Protein 8HDL (pdb70)

Secondary structure (DSSP, 8-state):
----S----S--SSS---HHHHHHHHHHHHHHHHHTTSS-STTHHHHHHHHSS---HHHHHHHHHHHHHHHH--SSS----SHHHHHHHHHHHHHHHHHH----HHHHH-HHHHHHHHHHHHHHHHHHHHHHHHHHHHH-TTSS-HHHHHHHHHHHHHHHHHT----SHHHHHHHHHHHHHHHSS--SSHHHHHHHHHHHHHHHHHHHHH----SS---HHHHHHHHHHHHHHHHHHHHTT---SHHHHHHHHHHHHHTT-

B-factor: mean 99.52, std 21.18, range [54.98, 176.6]

CATH classification: 1.10.600.10

InterPro domains:
  IPR000092 Polyprenyl synthetase-like [PF00348] (72-265)
  IPR008949 Isoprenoid synthase domain superfamily [G3DSA:1.10.600.10] (45-310)
  IPR008949 Isoprenoid synthase domain superfamily [SSF48576] (49-306)

Nearest PDB structures (foldseek):
  8hdl-assembly1_A  TM=1.004E+00  e=5.047E-35  African swine fever virus BA71V
  6sxn-assembly1_A  TM=7.361E-01  e=1.526E-06  Picosynechococcus sp. PCC 7002
  6sxn-assembly3_F  TM=7.406E-01  e=1.255E-05  Picosynechococcus sp. PCC 7002
  5qt4-assembly1_A  TM=5.261E-01  e=9.432E-03  Trypanosoma brucei

Radius of gyration: 18.32 Å; Cα contacts (8 Å, |Δi|>4): 327; chains: 1; bounding box: 59×45×33 Å

Foldseek 3Di:
DDDFDDAAPPDDQQDDDALVVLVVRLLSRLVSVLVRDQDDDPLSVLLCVQLPDDSLVLLSLLQLLLSLLVVVDNQAPRQRDRLQSQLLSLLVSLVVLVVCPCVHSCPVPHNVSSNVNSVSSNVSSLVSLVVSLVVCVVRGVRAPPSVVVSVVLVVLLVVLSVPVVVNQQSSLLNSQLNSNCNSHVPPPPSVLSSLLSNLQSQLQVLLQVLQDVPPPPNCPVSLVSNVVSLVSSLVSCVVVSSNDVNSVVVSVVSNCSNVVD

Sequence (261 aa):
APRSVALFHGIHPLNPKNYKTFSKEFETILNNAIEDGDFKGQLTEPCSYALRGGKYIRPIILMEIVRACQLQHSFGAPIYPAEAALAVEYFHVASLIIDDMPDTVWARFGVAKAQMSALALTMQGFQNICRQIDWIKEHCPRFPDPNQLGALLCTFVSHSLNSAGEKTIPFFKIAFIMGWVLGTGTIEDIGMIERAAHCFGHAFQLADDIKDYAKIHGKQKTFDDVAQSLQECKKILHGKKIFTSIWNEIFQKVINVALGT

Structure (mmCIF, N/CA/C/O backbone):
data_8HDL
#
_entry.id   8HDL
#
_cell.length_a   56.130
_cell.length_b   56.130
_cell.length_c   376.690
_cell.angle_alpha   90.00
_cell.angle_beta   90.00
_cell.angle_gamma   120.00
#
_symmetry.space_group_name_H-M   'P 65 2 2'
#
loop_
_atom_site.group_PDB
_atom_site.id
_atom_site.type_symbol
_atom_site.label_atom_id
_atom_site.label_alt_id
_atom_site.label_comp_id
_atom_site.label_asym_id
_atom_site.label_entity_id
_atom_site.label_seq_id
_atom_site.pdbx_PDB_ins_code
_atom_site.Cartn_x
_atom_site.Cartn_y
_atom_site.Cartn_z
_atom_site.occupancy
_atom_site.B_iso_or_equiv
_atom_site.auth_seq_id
_atom_site.auth_comp_id
_atom_site.auth_asym_id
_atom_site.auth_atom_id
_atom_site.pdbx_PDB_model_num
ATOM 1 N N . ALA A 1 1 ? -8.235 10.432 -27.125 1.00 116.06 31 ALA A N 1
ATOM 2 C CA . ALA A 1 1 ? -7.271 10.037 -26.107 1.00 124.62 31 ALA A CA 1
ATOM 3 C C . ALA A 1 1 ? -7.683 8.732 -25.420 1.00 153.72 31 ALA A C 1
ATOM 4 O O . ALA A 1 1 ? -8.670 8.705 -24.682 1.00 154.18 31 ALA A O 1
ATOM 6 N N . PRO A 1 2 ? -6.932 7.655 -25.666 1.00 157.15 32 PRO A N 1
ATOM 7 C CA . PRO A 1 2 ? -7.236 6.376 -25.005 1.00 150.15 32 PRO A CA 1
ATOM 8 C C . PRO A 1 2 ? -7.125 6.493 -23.492 1.00 141.38 32 PRO A C 1
ATOM 9 O O . PRO A 1 2 ? -6.168 7.061 -22.961 1.00 137.81 32 PRO A O 1
ATOM 13 N N . ARG A 1 3 ? -8.108 5.931 -22.795 1.00 145.03 33 ARG A N 1
ATOM 14 C CA . ARG A 1 3 ? -8.259 6.142 -21.366 1.00 133.83 33 ARG A CA 1
ATOM 15 C C . ARG A 1 3 ? -7.868 4.896 -20.578 1.00 132.36 33 ARG A C 1
ATOM 16 O O . ARG A 1 3 ? -7.757 3.791 -21.119 1.00 129.18 33 ARG A O 1
ATOM 24 N N . SER A 1 4 ? -7.657 5.098 -19.279 1.00 129.29 34 SER A N 1
ATOM 25 C CA . SER A 1 4 ? -7.265 4.069 -18.336 1.00 144.58 34 SER A CA 1
ATOM 26 C C . SER A 1 4 ? -8.469 3.679 -17.471 1.00 149.61 34 SER A C 1
ATOM 27 O O . SER A 1 4 ? -9.625 3.851 -17.881 1.00 147.22 34 SER A O 1
ATOM 30 N N . VAL A 1 5 ? -8.197 3.156 -16.274 1.00 150.99 35 VAL A N 1
ATOM 31 C CA . VAL A 1 5 ? -9.246 2.779 -15.332 1.00 145.23 35 VAL A CA 1
ATOM 32 C C . VAL A 1 5 ? -8.998 3.458 -13.987 1.00 154.40 35 VAL A C 1
ATOM 33 O O . VAL A 1 5 ? -9.950 3.835 -13.292 1.00 163.42 35 VAL A O 1
ATOM 37 N N . ALA A 1 6 ? -7.726 3.622 -13.613 1.00 149.50 36 ALA A N 1
ATOM 38 C CA . ALA A 1 6 ? -7.349 4.259 -12.353 1.00 141.59 36 ALA A CA 1
ATOM 39 C C . ALA A 1 6 ? -5.847 4.524 -12.333 1.00 129.91 36 ALA A C 1
ATOM 40 O O . ALA A 1 6 ? -5.068 3.794 -12.953 1.00 126.04 36 ALA A O 1
ATOM 42 N N . LEU A 1 7 ? -5.449 5.565 -11.591 1.00 132.31 37 LEU A N 1
ATOM 43 C CA . LEU A 1 7 ? -4.042 5.939 -11.481 1.00 126.75 37 LEU A CA 1
ATOM 44 C C . LEU A 1 7 ? -3.598 6.138 -10.034 1.00 131.24 37 LEU A C 1
ATOM 45 O O . LEU A 1 7 ? -2.690 5.449 -9.556 1.00 134.08 37 LEU A O 1
ATOM 50 N N . PHE A 1 8 ? -4.218 7.085 -9.335 1.00 125.89 38 PHE A N 1
ATOM 51 C CA . PHE A 1 8 ? -3.826 7.425 -7.977 1.00 106.62 38 PHE A CA 1
ATOM 52 C C . PHE A 1 8 ? -5.074 7.575 -7.121 1.00 108.71 38 PHE A C 1
ATOM 53 O O . PHE A 1 8 ? -6.136 7.962 -7.614 1.00 108.12 38 PHE A O 1
ATOM 61 N N . HIS A 1 9 ? -4.939 7.274 -5.832 1.00 103.94 39 HIS A N 1
ATOM 62 C CA . HIS A 1 9 ? -6.080 7.327 -4.930 1.00 101.45 39 HIS A CA 1
ATOM 63 C C . HIS A 1 9 ? -5.641 7.841 -3.568 1.00 99.76 39 HIS A C 1
ATOM 64 O O . HIS A 1 9 ? -4.546 7.527 -3.094 1.00 103.76 39 HIS A O 1
ATOM 71 N N . GLY A 1 10 ? -6.515 8.624 -2.942 1.00 96.89 40 GLY A N 1
ATOM 72 C CA . GLY A 1 10 ? -6.197 9.222 -1.661 1.00 98.35 40 GLY A CA 1
ATOM 73 C C . GLY A 1 10 ? -5.116 10.274 -1.736 1.00 116.91 40 GLY A C 1
ATOM 74 O O . GLY A 1 10 ? -4.368 10.457 -0.773 1.00 110.89 40 GLY A O 1
ATOM 75 N N . ILE A 1 11 ? -5.020 10.978 -2.856 1.00 115.06 41 ILE A N 1
ATOM 76 C CA . ILE A 1 11 ? -3.960 11.955 -3.073 1.00 106.65 41 ILE A CA 1
ATOM 77 C C . ILE A 1 11 ? -4.460 13.331 -2.660 1.00 93.17 41 ILE A C 1
ATOM 78 O O . ILE A 1 11 ? -5.558 13.750 -3.048 1.00 111.41 41 ILE A O 1
ATOM 83 N N . HIS A 1 12 ? -3.671 14.019 -1.834 1.00 83.27 42 HIS A N 1
ATOM 84 C CA . HIS A 1 12 ? -3.914 15.421 -1.538 1.00 79.86 42 HIS A CA 1
ATOM 85 C C . HIS A 1 12 ? -3.025 16.256 -2.442 1.00 84.29 42 HIS A C 1
ATOM 86 O O . HIS A 1 12 ? -1.795 16.203 -2.301 1.00 79.00 42 HIS A O 1
ATOM 93 N N . PRO A 1 13 ? -3.588 17.022 -3.376 1.00 86.13 43 PRO A N 1
ATOM 94 C CA . PRO A 1 13 ? -2.763 17.567 -4.469 1.00 81.47 43 PRO A CA 1
ATOM 95 C C . PRO A 1 13 ? -1.734 18.584 -4.011 1.00 76.04 43 PRO A C 1
ATOM 96 O O . PRO A 1 13 ? -0.549 18.464 -4.350 1.00 84.83 43 PRO A O 1
ATOM 100 N N . LEU A 1 14 ? -2.156 19.580 -3.242 1.00 80.28 44 LEU A N 1
ATOM 101 C CA . LEU A 1 14 ? -1.317 20.715 -2.884 1.00 81.01 44 LEU A CA 1
ATOM 102 C C . LEU A 1 14 ? -0.609 20.548 -1.548 1.00 93.39 44 LEU A C 1
ATOM 103 O O . LEU A 1 14 ? 0.142 21.443 -1.151 1.00 82.14 44 LEU A O 1
ATOM 108 N N . ASN A 1 15 ? -0.770 19.430 -0.871 1.00 100.86 45 ASN A N 1
ATOM 109 C CA . ASN A 1 15 ? -0.113 19.277 0.451 1.00 106.02 45 ASN A CA 1
ATOM 110 C C . ASN A 1 15 ? 1.402 19.405 0.346 1.00 94.63 45 ASN A C 1
ATOM 111 O O . ASN A 1 15 ? 1.975 18.946 -0.602 1.00 102.07 45 ASN A O 1
ATOM 116 N N . PRO A 1 16 ? 2.110 19.862 1.377 1.00 98.32 46 PRO A N 1
ATOM 117 C CA . PRO A 1 16 ? 3.525 19.974 1.268 1.00 82.79 46 PRO A CA 1
ATOM 118 C C . PRO A 1 16 ? 3.976 18.554 1.597 1.00 97.66 46 PRO A C 1
ATOM 119 O O . PRO A 1 16 ? 3.653 18.084 2.640 1.00 102.81 46 PRO A O 1
ATOM 123 N N . LYS A 1 17 ? 4.662 17.901 0.663 1.00 103.77 47 LYS A N 1
ATOM 124 C CA . LYS A 1 17 ? 5.126 16.517 0.892 1.00 92.06 47 LYS A CA 1
ATOM 125 C C . LYS A 1 17 ? 6.634 16.469 0.722 1.00 77.29 47 LYS A C 1
ATOM 126 O O . LYS A 1 17 ? 7.138 17.249 -0.052 1.00 75.66 47 LYS A O 1
ATOM 132 N N . ASN A 1 18 ? 7.285 15.546 1.418 1.00 79.89 48 ASN A N 1
ATOM 133 C CA . ASN A 1 18 ? 8.754 15.410 1.356 1.00 76.66 48 ASN A CA 1
ATOM 134 C C . ASN A 1 18 ? 9.134 14.507 0.199 1.00 82.05 48 ASN A C 1
ATOM 135 O O . ASN A 1 18 ? 8.285 13.870 -0.344 1.00 84.92 48 ASN A O 1
ATOM 140 N N . TYR A 1 19 ? 10.413 14.409 -0.084 1.00 84.43 49 TYR A N 1
ATOM 141 C CA . TYR A 1 19 ? 10.878 13.631 -1.247 1.00 85.91 49 TYR A CA 1
ATOM 142 C C . TYR A 1 19 ? 10.412 12.185 -1.170 1.00 88.57 49 TYR A C 1
ATOM 143 O O . TYR A 1 19 ? 9.901 11.700 -2.155 1.00 64.56 49 TYR A O 1
ATOM 152 N N . LYS A 1 20 ? 10.587 11.538 -0.029 1.00 100.39 50 LYS A N 1
ATOM 153 C CA . LYS A 1 20 ? 10.217 10.112 0.091 1.00 78.92 50 LYS A CA 1
ATOM 154 C C . LYS A 1 20 ? 8.766 9.935 -0.282 1.00 82.36 50 LYS A C 1
ATOM 155 O O . LYS A 1 20 ? 8.517 9.174 -1.194 1.00 93.12 50 LYS A O 1
ATOM 161 N N . THR A 1 21 ? 7.875 10.655 0.386 1.00 86.03 51 THR A N 1
ATOM 162 C CA . THR A 1 21 ? 6.429 10.546 0.090 1.00 85.30 51 THR A CA 1
ATOM 163 C C . THR A 1 21 ? 6.214 10.804 -1.390 1.00 83.81 51 THR A C 1
ATOM 164 O O . THR A 1 21 ? 5.554 9.995 -2.012 1.00 75.49 51 THR A O 1
ATOM 168 N N . PHE A 1 22 ? 6.775 11.887 -1.914 1.00 93.09 52 PHE A N 1
ATOM 169 C CA . PHE A 1 22 ? 6.658 12.125 -3.350 1.00 86.54 52 PHE A CA 1
ATOM 170 C C . PHE A 1 22 ? 7.140 10.916 -4.148 1.00 90.70 52 PHE A C 1
ATOM 171 O O . PHE A 1 22 ? 6.535 10.546 -5.160 1.00 98.88 52 PHE A O 1
ATOM 179 N N . SER A 1 23 ? 8.219 10.273 -3.688 1.00 88.00 53 SER A N 1
ATOM 180 C CA . SER A 1 23 ? 8.775 9.119 -4.390 1.00 88.98 53 SER A CA 1
ATOM 181 C C . SER A 1 23 ? 7.844 7.917 -4.307 1.00 89.49 53 SER A C 1
ATOM 182 O O . SER A 1 23 ? 7.589 7.247 -5.314 1.00 101.00 53 SER A O 1
ATOM 185 N N . LYS A 1 24 ? 7.343 7.619 -3.108 1.00 85.93 54 LYS A N 1
ATOM 186 C CA . LYS A 1 24 ? 6.377 6.536 -2.953 1.00 78.50 54 LYS A CA 1
ATOM 187 C C . LYS A 1 24 ? 5.137 6.790 -3.802 1.00 77.72 54 LYS A C 1
ATOM 188 O O . LYS A 1 24 ? 4.603 5.870 -4.438 1.00 78.95 54 LYS A O 1
ATOM 194 N N . GLU A 1 25 ? 4.682 8.045 -3.846 1.00 78.86 55 GLU A N 1
ATOM 195 C CA . GLU A 1 25 ? 3.534 8.404 -4.668 1.00 73.97 55 GLU A CA 1
ATOM 196 C C . GLU A 1 25 ? 3.811 8.154 -6.142 1.00 82.36 55 GLU A C 1
ATOM 197 O O . GLU A 1 25 ? 2.981 7.573 -6.847 1.00 84.24 55 GLU A O 1
ATOM 203 N N . PHE A 1 26 ? 4.971 8.596 -6.631 1.00 84.61 56 PHE A N 1
ATOM 204 C CA . PHE A 1 26 ? 5.254 8.381 -8.044 1.00 83.48 56 PHE A CA 1
ATOM 205 C C . PHE A 1 26 ? 5.464 6.909 -8.342 1.00 88.61 56 PHE A C 1
ATOM 206 O O . PHE A 1 26 ? 5.212 6.469 -9.465 1.00 88.08 56 PHE A O 1
ATOM 214 N N . GLU A 1 27 ? 5.921 6.128 -7.364 1.00 84.95 57 GLU A N 1
ATOM 215 C CA . GLU A 1 27 ? 6.078 4.702 -7.617 1.00 88.53 57 GLU A CA 1
ATOM 216 C C . GLU A 1 27 ? 4.724 4.021 -7.734 1.00 88.92 57 GLU A C 1
ATOM 217 O O . GLU A 1 27 ? 4.524 3.178 -8.615 1.00 88.47 57 GLU A O 1
ATOM 223 N N . THR A 1 28 ? 3.774 4.385 -6.869 1.00 95.63 58 THR A N 1
ATOM 224 C CA . THR A 1 28 ? 2.421 3.858 -7.037 1.00 91.42 58 THR A CA 1
ATOM 225 C C . THR A 1 28 ? 1.805 4.337 -8.348 1.00 94.31 58 THR A C 1
ATOM 226 O O . THR A 1 28 ? 1.110 3.573 -9.027 1.00 96.93 58 THR A O 1
ATOM 230 N N . ILE A 1 29 ? 2.080 5.586 -8.737 1.00 95.58 59 ILE A N 1
ATOM 231 C CA . ILE A 1 29 ? 1.578 6.119 -10.006 1.00 87.26 59 ILE A CA 1
ATOM 232 C C . ILE A 1 29 ? 2.148 5.331 -11.182 1.00 97.64 59 ILE A C 1
ATOM 233 O O . ILE A 1 29 ? 1.420 4.933 -12.095 1.00 104.81 59 ILE A O 1
ATOM 238 N N . LEU A 1 30 ? 3.459 5.089 -11.167 1.00 99.74 60 LEU A N 1
ATOM 239 C CA . LEU A 1 30 ? 4.125 4.360 -12.241 1.00 96.95 60 LEU A CA 1
ATOM 240 C C . LEU A 1 30 ? 3.619 2.924 -12.331 1.00 101.78 60 LEU A C 1
ATOM 241 O O . LEU A 1 30 ? 3.307 2.421 -13.422 1.00 104.56 60 LEU A O 1
ATOM 246 N N . ASN A 1 31 ? 3.529 2.246 -11.184 1.00 95.26 61 ASN A N 1
ATOM 247 C CA . ASN A 1 31 ? 3.075 0.861 -11.165 1.00 90.74 61 ASN A CA 1
ATOM 248 C C . ASN A 1 31 ? 1.635 0.749 -11.654 1.00 97.84 61 ASN A C 1
ATOM 249 O O . ASN A 1 31 ? 1.320 -0.092 -12.505 1.00 95.85 61 ASN A O 1
ATOM 254 N N . ASN A 1 32 ? 0.743 1.599 -11.129 1.00 103.29 62 ASN A N 1
ATOM 255 C CA . ASN A 1 32 ? -0.639 1.611 -11.596 1.00 100.91 62 ASN A CA 1
ATOM 256 C C . ASN A 1 32 ? -0.726 1.973 -13.072 1.00 95.25 62 ASN A C 1
ATOM 257 O O . ASN A 1 32 ? -1.611 1.482 -13.781 1.00 102.42 62 ASN A O 1
ATOM 262 N N . ALA A 1 33 ? 0.185 2.822 -13.552 1.00 90.32 63 ALA A N 1
ATOM 263 C CA . ALA A 1 33 ? 0.152 3.262 -14.938 1.00 96.67 63 ALA A CA 1
ATOM 264 C C . ALA A 1 33 ? 0.550 2.148 -15.890 1.00 97.38 63 ALA A C 1
ATOM 265 O O . ALA A 1 33 ? 0.057 2.097 -17.022 1.00 100.87 63 ALA A O 1
ATOM 267 N N . ILE A 1 34 ? 1.456 1.268 -15.465 1.00 101.18 64 ILE A N 1
ATOM 268 C CA . ILE A 1 34 ? 1.768 0.094 -16.279 1.00 102.83 64 ILE A CA 1
ATOM 269 C C . ILE A 1 34 ? 0.510 -0.728 -16.530 1.00 105.34 64 ILE A C 1
ATOM 270 O O . ILE A 1 34 ? 0.210 -1.109 -17.667 1.00 107.90 64 ILE A O 1
ATOM 275 N N . GLU A 1 35 ? -0.257 -0.989 -15.469 1.00 105.80 65 GLU A N 1
ATOM 276 C CA . GLU A 1 35 ? -1.315 -1.993 -15.531 1.00 97.99 65 GLU A CA 1
ATOM 277 C C . GLU A 1 35 ? -2.493 -1.529 -16.382 1.00 105.12 65 GLU A C 1
ATOM 278 O O . GLU A 1 35 ? -3.020 -2.293 -17.198 1.00 110.20 65 GLU A O 1
ATOM 284 N N . ASP A 1 36 ? -2.916 -0.276 -16.212 1.00 114.28 66 ASP A N 1
ATOM 285 C CA . ASP A 1 36 ? -4.136 0.219 -16.843 1.00 128.37 66 ASP A CA 1
ATOM 286 C C . ASP A 1 36 ? -4.034 0.323 -18.360 1.00 136.74 66 ASP A C 1
ATOM 287 O O . ASP A 1 36 ? -4.971 0.794 -19.015 1.00 144.93 66 ASP A O 1
ATOM 292 N N . GLY A 1 37 ? -2.907 -0.095 -18.928 1.00 119.86 67 GLY A N 1
ATOM 293 C CA . GLY A 1 37 ? -2.761 -0.108 -20.366 1.00 124.92 67 GLY A CA 1
ATOM 294 C C . GLY A 1 37 ? -1.898 1.014 -20.899 1.00 130.99 67 GLY A C 1
ATOM 295 O O . GLY A 1 37 ? -2.409 2.052 -21.329 1.00 140.05 67 GLY A O 1
ATOM 296 N N . ASP A 1 38 ? -0.582 0.820 -20.863 1.00 126.54 68 ASP A N 1
ATOM 297 C CA . ASP A 1 38 ? 0.336 1.744 -21.516 1.00 120.36 68 ASP A CA 1
ATOM 298 C C . ASP A 1 38 ? 1.240 0.977 -22.469 1.00 117.13 68 ASP A C 1
ATOM 299 O O . ASP A 1 38 ? 1.370 1.333 -23.645 1.00 119.32 68 ASP A O 1
ATOM 304 N N . PHE A 1 39 ? 1.871 -0.076 -21.962 1.00 120.36 69 PHE A N 1
ATOM 305 C CA . PHE A 1 39 ? 2.877 -0.823 -22.703 1.00 109.82 69 PHE A CA 1
ATOM 306 C C . PHE A 1 39 ? 2.328 -2.193 -23.079 1.00 101.91 69 PHE A C 1
ATOM 307 O O . PHE A 1 39 ? 2.789 -3.232 -22.602 1.00 97.17 69 PHE A O 1
ATOM 315 N N . LYS A 1 40 ? 1.329 -2.187 -23.954 1.00 93.66 70 LYS A N 1
ATOM 316 C CA . LYS A 1 40 ? 0.842 -3.436 -24.508 1.00 108.53 70 LYS A CA 1
ATOM 317 C C . LYS A 1 40 ? 1.792 -3.924 -25.600 1.00 129.93 70 LYS A C 1
ATOM 318 O O . LYS A 1 40 ? 2.672 -3.199 -26.070 1.00 141.68 70 LYS A O 1
ATOM 324 N N . GLY A 1 41 ? 1.610 -5.174 -25.996 1.00 125.25 71 GLY A N 1
ATOM 325 C CA . GLY A 1 41 ? 2.476 -5.790 -26.979 1.00 128.71 71 GLY A CA 1
ATOM 326 C C . GLY A 1 41 ? 3.581 -6.603 -26.337 1.00 130.87 71 GLY A C 1
ATOM 327 O O . GLY A 1 41 ? 3.631 -6.814 -25.122 1.00 131.51 71 GLY A O 1
ATOM 328 N N . GLN A 1 42 ? 4.492 -7.065 -27.193 1.00 130.96 72 GLN A N 1
ATOM 329 C CA . GLN A 1 42 ? 5.597 -7.903 -26.746 1.00 131.80 72 GLN A CA 1
ATOM 330 C C . GLN A 1 42 ? 6.645 -7.133 -25.955 1.00 118.00 72 GLN A C 1
ATOM 331 O O . GLN A 1 42 ? 7.507 -7.759 -25.329 1.00 120.06 72 GLN A O 1
ATOM 337 N N . LEU A 1 43 ? 6.601 -5.805 -25.971 1.00 116.80 73 LEU A N 1
ATOM 338 C CA . LEU A 1 43 ? 7.525 -4.995 -25.194 1.00 107.03 73 LEU A CA 1
ATOM 339 C C . LEU A 1 43 ? 7.000 -4.683 -23.797 1.00 107.24 73 LEU A C 1
ATOM 340 O O . LEU A 1 43 ? 7.573 -3.831 -23.109 1.00 110.93 73 LEU A O 1
ATOM 345 N N . THR A 1 44 ? 5.929 -5.355 -23.368 1.00 93.36 74 THR A N 1
ATOM 346 C CA . THR A 1 44 ? 5.425 -5.189 -22.008 1.00 93.54 74 THR A CA 1
ATOM 347 C C . THR A 1 44 ? 6.507 -5.498 -20.976 1.00 98.95 74 THR A C 1
ATOM 348 O O . THR A 1 44 ? 6.686 -4.758 -20.002 1.00 78.75 74 THR A O 1
ATOM 352 N N . GLU A 1 45 ? 7.244 -6.595 -21.182 1.00 118.19 75 GLU A N 1
ATOM 353 C CA . GLU A 1 45 ? 8.285 -6.988 -20.231 1.00 109.30 75 GLU A CA 1
ATOM 354 C C . GLU A 1 45 ? 9.493 -6.057 -20.280 1.00 98.10 75 GLU A C 1
ATOM 355 O O . GLU A 1 45 ? 9.999 -5.677 -19.205 1.00 112.15 75 GLU A O 1
ATOM 361 N N . PRO A 1 46 ? 10.036 -5.675 -21.471 1.00 95.46 76 PRO A N 1
ATOM 362 C CA . PRO A 1 46 ? 11.225 -4.808 -21.520 1.00 100.96 76 PRO A CA 1
ATOM 363 C C . PRO A 1 46 ? 11.140 -3.522 -20.710 1.00 107.33 76 PRO A C 1
ATOM 364 O O . PRO A 1 46 ? 11.977 -3.262 -19.835 1.00 101.20 76 PRO A O 1
ATOM 368 N N . CYS A 1 47 ? 10.155 -2.690 -21.046 1.00 102.86 77 CYS A N 1
ATOM 369 C CA . CYS A 1 47 ? 9.946 -1.433 -20.346 1.00 101.95 77 CYS A CA 1
ATOM 370 C C . CYS A 1 47 ? 9.884 -1.677 -18.848 1.00 97.07 77 CYS A C 1
ATOM 371 O O . CYS A 1 47 ? 10.761 -1.217 -18.109 1.00 97.19 77 CYS A O 1
ATOM 374 N N . SER A 1 48 ? 8.868 -2.428 -18.407 1.00 95.17 78 SER A N 1
ATOM 375 C CA . SER A 1 48 ? 8.688 -2.734 -16.990 1.00 86.16 78 SER A CA 1
ATOM 376 C C . SER A 1 48 ? 10.007 -3.077 -16.313 1.00 97.60 78 SER A C 1
ATOM 377 O O . SER A 1 48 ? 10.316 -2.547 -15.241 1.00 84.57 78 SER A O 1
ATOM 380 N N . TYR A 1 49 ? 10.811 -3.942 -16.939 1.00 99.41 79 TYR A N 1
ATOM 381 C CA . TYR A 1 49 ? 12.169 -4.178 -16.454 1.00 94.00 79 TYR A CA 1
ATOM 382 C C . TYR A 1 49 ? 12.908 -2.858 -16.259 1.00 101.59 79 TYR A C 1
ATOM 383 O O . TYR A 1 49 ? 13.418 -2.567 -15.170 1.00 110.92 79 TYR A O 1
ATOM 392 N N . ALA A 1 50 ? 12.958 -2.040 -17.311 1.00 102.61 80 ALA A N 1
ATOM 393 C CA . ALA A 1 50 ? 13.827 -0.864 -17.291 1.00 94.24 80 ALA A CA 1
ATOM 394 C C . ALA A 1 50 ? 13.393 0.152 -16.235 1.00 97.34 80 ALA A C 1
ATOM 395 O O . ALA A 1 50 ? 14.231 0.692 -15.505 1.00 94.56 80 ALA A O 1
ATOM 397 N N . LEU A 1 51 ? 12.087 0.423 -16.133 1.00 94.36 81 LEU A N 1
ATOM 398 C CA . LEU A 1 51 ? 11.634 1.537 -15.300 1.00 104.75 81 LEU A CA 1
ATOM 399 C C . LEU A 1 51 ? 11.606 1.192 -13.813 1.00 107.63 81 LEU A C 1
ATOM 400 O O . LEU A 1 51 ? 11.914 2.049 -12.977 1.00 98.99 81 LEU A O 1
ATOM 405 N N . ARG A 1 52 ? 11.157 -0.021 -13.499 1.00 107.77 82 ARG A N 1
ATOM 406 C CA . ARG A 1 52 ? 11.007 -0.483 -12.096 1.00 119.01 82 ARG A CA 1
ATOM 407 C C . ARG A 1 52 ? 12.272 -0.183 -11.285 1.00 115.11 82 ARG A C 1
ATOM 408 O O . ARG A 1 52 ? 13.333 -0.718 -11.638 1.00 119.36 82 ARG A O 1
ATOM 416 N N . GLY A 1 53 ? 12.147 0.670 -10.263 1.00 114.45 83 GLY A N 1
ATOM 417 C CA . GLY A 1 53 ? 13.267 1.017 -9.3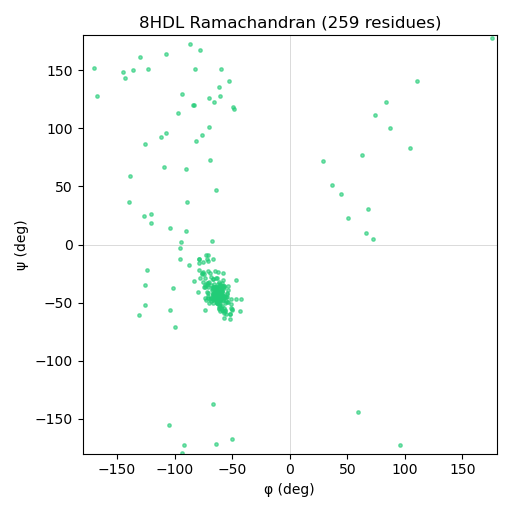67 1.00 101.14 83 GLY A CA 1
ATOM 418 C C . GLY A 1 53 ? 14.140 2.115 -9.932 1.00 91.40 83 GLY A C 1
ATOM 419 O O . GLY A 1 53 ? 14.680 1.932 -11.023 1.00 97.43 83 GLY A O 1
ATOM 420 N N . GLY A 1 54 ? 14.291 3.216 -9.199 1.00 95.65 84 GLY A N 1
ATOM 421 C CA . GLY A 1 54 ? 15.119 4.324 -9.702 1.00 105.57 84 GLY A CA 1
ATOM 422 C C . GLY A 1 54 ? 15.082 5.521 -8.780 1.00 107.54 84 GLY A C 1
ATOM 423 O O . GLY A 1 54 ? 14.362 5.464 -7.777 1.00 83.73 84 GLY A O 1
ATOM 424 N N . LYS A 1 55 ? 15.843 6.561 -9.122 1.00 124.53 85 LYS A N 1
ATOM 425 C CA . LYS A 1 55 ? 15.924 7.801 -8.310 1.00 123.90 85 LYS A CA 1
ATOM 426 C C . LYS A 1 55 ? 14.633 8.595 -8.510 1.00 124.85 85 LYS A C 1
ATOM 427 O O . LYS A 1 55 ? 14.274 9.378 -7.619 1.00 136.60 85 LYS A O 1
ATOM 433 N N . TYR A 1 56 ? 13.973 8.387 -9.648 1.00 117.20 86 TYR A N 1
ATOM 434 C CA . TYR A 1 56 ? 12.726 9.089 -9.959 1.00 112.72 86 TYR A CA 1
ATOM 435 C C . TYR A 1 56 ? 12.832 10.601 -9.774 1.00 113.54 86 TYR A C 1
ATOM 436 O O . TYR A 1 56 ? 11.813 11.267 -9.596 1.00 107.02 86 TYR A O 1
ATOM 445 N N . ILE A 1 57 ? 14.032 11.183 -9.818 1.00 106.95 87 ILE A N 1
ATOM 446 C CA . ILE A 1 57 ? 14.139 12.567 -9.361 1.00 96.54 87 ILE A CA 1
ATOM 447 C C . ILE A 1 57 ? 13.575 13.552 -10.382 1.00 95.41 87 ILE A C 1
ATOM 448 O O . ILE A 1 57 ? 13.020 14.585 -9.996 1.00 105.80 87 ILE A O 1
ATOM 453 N N . ARG A 1 58 ? 13.679 13.259 -11.681 1.00 95.38 88 ARG A N 1
ATOM 454 C CA . ARG A 1 58 ? 13.102 14.154 -12.681 1.00 84.50 88 ARG A CA 1
ATOM 455 C C . ARG A 1 58 ? 11.584 14.264 -12.550 1.00 78.92 88 ARG A C 1
ATOM 456 O O . ARG A 1 58 ? 11.063 15.401 -12.526 1.00 67.59 88 ARG A O 1
ATOM 464 N N . PRO A 1 59 ? 10.815 13.164 -12.471 1.00 88.94 89 PRO A N 1
ATOM 465 C CA . PRO A 1 59 ? 9.370 13.330 -12.254 1.00 84.03 89 PRO A CA 1
ATOM 466 C C . PRO A 1 59 ? 9.059 14.048 -10.955 1.00 88.65 89 PRO A C 1
ATOM 467 O O . PRO A 1 59 ? 8.103 14.830 -10.901 1.00 101.70 89 PRO A O 1
ATOM 471 N N . ILE A 1 60 ? 9.854 13.816 -9.908 1.00 79.76 90 ILE A N 1
ATOM 472 C CA . ILE A 1 60 ? 9.607 14.474 -8.630 1.00 75.19 90 ILE A CA 1
ATOM 473 C C . ILE A 1 60 ? 9.769 15.978 -8.778 1.00 75.00 90 ILE A C 1
ATOM 474 O O . ILE A 1 60 ? 8.988 16.763 -8.223 1.00 80.89 90 ILE A O 1
ATOM 479 N N . ILE A 1 61 ? 10.805 16.401 -9.506 1.00 86.62 91 ILE A N 1
ATOM 480 C CA . ILE A 1 61 ? 10.983 17.820 -9.798 1.00 87.94 91 ILE A CA 1
ATOM 481 C C . ILE A 1 61 ? 9.741 18.371 -10.482 1.00 76.84 91 ILE A C 1
ATOM 482 O O . ILE A 1 61 ? 9.194 19.409 -10.082 1.00 73.51 91 ILE A O 1
ATOM 487 N N . LEU A 1 62 ? 9.288 17.680 -11.534 1.00 73.03 92 LEU A N 1
ATOM 488 C CA . LEU A 1 62 ? 8.073 18.094 -12.233 1.00 71.64 92 LEU A CA 1
ATOM 489 C C . LEU A 1 62 ? 6.931 18.334 -11.253 1.00 80.62 92 LEU A C 1
ATOM 490 O O . LEU A 1 62 ? 6.336 19.421 -11.204 1.00 92.18 92 LEU A O 1
ATOM 495 N N . MET A 1 63 ? 6.630 17.312 -10.449 1.00 71.96 93 MET A N 1
ATOM 496 C CA . MET A 1 63 ? 5.453 17.331 -9.584 1.00 65.67 93 MET A CA 1
ATOM 497 C C . MET A 1 63 ? 5.540 18.430 -8.538 1.00 82.90 93 MET A C 1
ATOM 498 O O . MET A 1 63 ? 4.540 19.101 -8.256 1.00 99.75 93 MET A O 1
ATOM 503 N N . GLU A 1 64 ? 6.713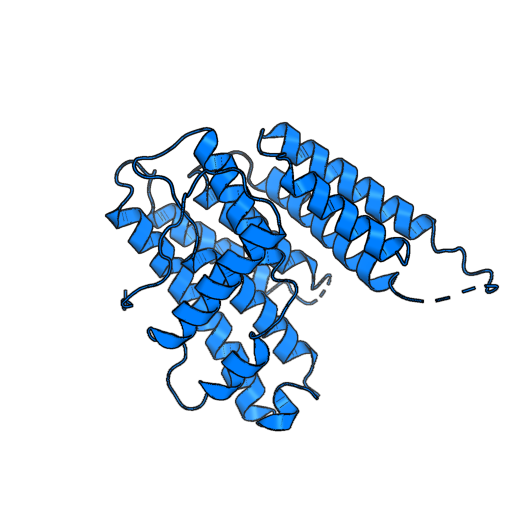 18.610 -7.925 1.00 87.86 94 GLU A N 1
ATOM 504 C CA . GLU A 1 64 ? 6.835 19.664 -6.924 1.00 87.31 94 GLU A CA 1
ATOM 505 C C .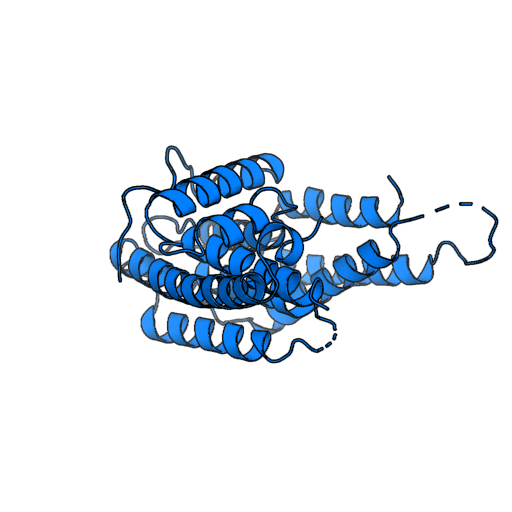 GLU A 1 64 ? 6.687 21.040 -7.556 1.00 77.95 94 GLU A C 1
ATOM 506 O O . GLU A 1 64 ? 6.028 21.920 -6.989 1.00 64.29 94 GLU A O 1
ATOM 512 N N . ILE A 1 65 ? 7.290 21.252 -8.728 1.00 78.32 95 ILE A N 1
ATOM 513 C CA . ILE A 1 65 ? 7.113 22.539 -9.399 1.00 82.23 95 ILE A CA 1
ATOM 514 C C . ILE A 1 65 ? 5.630 22.819 -9.598 1.00 77.95 95 ILE A C 1
ATOM 515 O O . ILE A 1 65 ? 5.139 23.920 -9.313 1.00 78.04 95 ILE A O 1
ATOM 520 N N . VAL A 1 66 ? 4.888 21.810 -10.059 1.00 75.91 96 VAL A N 1
ATOM 521 C CA . VAL A 1 66 ? 3.469 22.018 -10.336 1.00 87.04 96 VAL A CA 1
ATOM 522 C C . VAL A 1 66 ? 2.696 22.303 -9.053 1.00 79.55 96 VAL A C 1
ATOM 523 O O . VAL A 1 66 ? 1.890 23.236 -9.003 1.00 73.27 96 VAL A O 1
ATOM 527 N N . ARG A 1 67 ? 2.914 21.506 -8.004 1.00 83.60 97 ARG A N 1
ATOM 528 C CA . ARG A 1 67 ? 2.146 21.704 -6.773 1.00 62.84 97 ARG A CA 1
ATOM 529 C C . ARG A 1 67 ? 2.439 23.072 -6.164 1.00 92.83 97 ARG A C 1
ATOM 530 O O . ARG A 1 67 ? 1.523 23.780 -5.714 1.00 84.52 97 ARG A O 1
ATOM 538 N N . ALA A 1 68 ? 3.714 23.470 -6.166 1.00 89.36 98 ALA A N 1
ATOM 539 C CA . ALA A 1 68 ? 4.088 24.774 -5.634 1.00 63.66 98 ALA A CA 1
ATOM 540 C C . ALA A 1 68 ? 3.434 25.899 -6.425 1.00 90.13 98 ALA A C 1
ATOM 541 O O . ALA A 1 68 ? 2.854 26.824 -5.843 1.00 80.87 98 ALA A O 1
ATOM 543 N N . CYS A 1 69 ? 3.505 25.837 -7.761 1.00 85.70 99 CYS A N 1
ATOM 544 C CA . CYS A 1 69 ? 2.869 26.875 -8.568 1.00 80.07 99 CYS A CA 1
ATOM 545 C C . CYS A 1 69 ? 1.360 26.902 -8.351 1.00 85.11 99 CYS A C 1
ATOM 546 O O . CYS A 1 69 ? 0.750 27.977 -8.315 1.00 81.24 99 CYS A O 1
ATOM 549 N N . GLN A 1 70 ? 0.740 25.729 -8.195 1.00 96.75 100 GLN A N 1
ATOM 550 C CA . GLN A 1 70 ? -0.700 25.677 -7.982 1.00 96.19 100 GLN A CA 1
ATOM 551 C C . GLN A 1 70 ? -1.096 26.291 -6.649 1.00 88.35 100 GLN A C 1
ATOM 552 O O . GLN A 1 70 ? -2.211 26.809 -6.517 1.00 92.01 100 GLN A O 1
ATOM 558 N N . LEU A 1 71 ? -0.215 26.225 -5.647 1.00 80.45 101 LEU A N 1
ATOM 559 C CA . LEU A 1 71 ? -0.468 26.959 -4.408 1.00 91.54 101 LEU A CA 1
ATOM 560 C C . LEU A 1 71 ? -0.695 28.445 -4.676 1.00 108.81 101 LEU A C 1
ATOM 561 O O . LEU A 1 71 ? -1.655 29.038 -4.170 1.00 72.00 101 LEU A O 1
ATOM 566 N N . GLN A 1 72 ? 0.190 29.061 -5.469 1.00 102.22 102 GLN A N 1
ATOM 567 C CA . GLN A 1 72 ? 0.070 30.478 -5.816 1.00 107.25 102 GLN A CA 1
ATOM 568 C C . GLN A 1 72 ? -1.313 30.803 -6.365 1.00 119.63 102 GLN A C 1
ATOM 569 O O . GLN A 1 72 ? -2.048 31.628 -5.809 1.00 139.44 102 GLN A O 1
ATOM 575 N N . HIS A 1 73 ? -1.674 30.149 -7.466 1.00 120.42 103 HIS A N 1
ATOM 576 C CA . HIS A 1 73 ? -2.908 30.384 -8.200 1.00 122.02 103 HIS A CA 1
ATOM 577 C C . HIS A 1 73 ? -3.426 29.066 -8.757 1.00 117.72 103 HIS A C 1
ATOM 578 O O . HIS A 1 73 ? -2.653 28.168 -9.096 1.00 112.20 103 HIS A O 1
ATOM 585 N N . SER A 1 74 ? -4.748 28.962 -8.854 1.00 123.83 104 SER A N 1
ATOM 586 C CA . SER A 1 74 ? -5.396 27.743 -9.311 1.00 129.71 104 SER A CA 1
ATOM 587 C C . SER A 1 74 ? -6.396 28.081 -10.407 1.00 124.03 104 SER A C 1
ATOM 588 O O . SER A 1 74 ? -6.816 29.231 -10.561 1.00 114.62 104 SER A O 1
ATOM 591 N N . PHE A 1 75 ? -6.768 27.058 -11.177 1.00 115.30 105 PHE A N 1
ATOM 592 C CA . PHE A 1 75 ? -7.663 27.216 -12.317 1.00 110.11 105 PHE A CA 1
ATOM 593 C C . PHE A 1 75 ? -8.923 26.372 -12.162 1.00 105.98 105 PHE A C 1
ATOM 594 O O . PHE A 1 75 ? -9.549 25.991 -13.153 1.00 88.28 105 PHE A O 1
ATOM 602 N N . GLY A 1 76 ? -9.313 26.078 -10.924 1.00 107.90 106 GLY A N 1
ATOM 603 C CA . GLY A 1 76 ? -10.462 25.227 -10.683 1.00 92.07 106 GLY A CA 1
ATOM 604 C C . GLY A 1 76 ? -10.089 23.762 -10.675 1.00 94.37 106 GLY A C 1
ATOM 605 O O . GLY A 1 76 ? -9.811 23.185 -11.731 1.00 91.21 106 GLY A O 1
ATOM 606 N N . ALA A 1 77 ? -9.961 23.226 -9.456 1.00 101.68 107 ALA A N 1
ATOM 607 C CA . ALA A 1 77 ? -9.498 21.862 -9.090 1.00 97.54 107 ALA A CA 1
ATOM 608 C C . ALA A 1 77 ? -7.981 21.769 -9.282 1.00 92.71 107 ALA A C 1
ATOM 609 O O . ALA A 1 77 ? -7.517 21.746 -10.417 1.00 99.88 107 ALA A O 1
ATOM 611 N N . PRO A 1 78 ? -7.187 21.644 -8.203 1.00 85.27 108 PRO A N 1
ATOM 612 C CA . PRO A 1 78 ? -5.733 21.627 -8.299 1.00 82.70 108 PRO A CA 1
ATOM 613 C C . PRO A 1 78 ? -5.193 20.590 -9.287 1.00 96.19 108 PRO A C 1
ATOM 614 O O . PRO A 1 78 ? -5.707 19.499 -9.332 1.00 107.67 108 PRO A O 1
ATOM 618 N N . ILE A 1 79 ? -4.153 20.963 -10.029 1.00 93.39 109 ILE A N 1
ATOM 619 C CA . ILE A 1 79 ? -3.538 20.037 -11.016 1.00 88.46 109 ILE A CA 1
ATOM 620 C C . ILE A 1 79 ? -2.527 19.141 -10.307 1.00 80.03 109 ILE A C 1
ATOM 621 O O . ILE A 1 79 ? -1.601 19.675 -9.698 1.00 68.88 109 ILE A O 1
ATOM 626 N N . TYR A 1 80 ? -2.736 17.829 -10.360 1.00 71.76 110 TYR A N 1
ATOM 627 C CA . TYR A 1 80 ? -1.764 16.879 -9.845 1.00 81.45 110 TYR A CA 1
ATOM 628 C C . TYR A 1 80 ? -1.112 16.201 -11.042 1.00 98.21 110 TYR A C 1
ATOM 629 O O . TYR A 1 80 ? -1.672 15.237 -11.582 1.00 108.08 110 TYR A O 1
ATOM 638 N N . PRO A 1 81 ? 0.048 16.667 -11.502 1.00 83.95 111 PRO A N 1
ATOM 639 C CA . PRO A 1 81 ? 0.624 16.129 -12.742 1.00 84.45 111 PRO A CA 1
ATOM 640 C C . PRO A 1 81 ? 1.126 14.703 -12.587 1.00 98.31 111 PRO A C 1
ATOM 641 O O . PRO A 1 81 ? 2.210 14.463 -12.046 1.00 116.45 111 PRO A O 1
ATOM 645 N N . ALA A 1 82 ? 0.336 13.743 -13.056 1.00 96.20 112 ALA A N 1
ATOM 646 C CA . ALA A 1 82 ? 0.714 12.338 -12.987 1.00 89.26 112 ALA A CA 1
ATOM 647 C C . ALA A 1 82 ? 1.173 11.826 -14.346 1.00 91.51 112 ALA A C 1
ATOM 648 O O . ALA A 1 82 ? 2.294 11.329 -14.486 1.00 98.41 112 ALA A O 1
ATOM 650 N N . GLU A 1 83 ? 0.318 11.961 -15.361 1.00 91.24 113 GLU A N 1
ATOM 651 C CA . GLU A 1 83 ? 0.659 11.503 -16.702 1.00 89.18 113 GLU A CA 1
ATOM 652 C C . GLU A 1 83 ? 1.890 12.235 -17.232 1.00 89.93 113 GLU A C 1
ATOM 653 O O . GLU A 1 83 ? 2.720 11.651 -17.941 1.00 101.03 113 GLU A O 1
ATOM 659 N N . ALA A 1 84 ? 2.045 13.509 -16.866 1.00 68.08 114 ALA A N 1
ATOM 660 C CA . ALA A 1 84 ? 3.207 14.268 -17.317 1.00 70.39 114 ALA A CA 1
ATOM 661 C C . ALA A 1 84 ? 4.486 13.807 -16.620 1.00 87.09 114 ALA A C 1
ATOM 662 O O . ALA A 1 84 ? 5.543 13.709 -17.255 1.00 90.91 114 ALA A O 1
ATOM 664 N N . ALA A 1 85 ? 4.421 13.535 -15.313 1.00 84.41 115 ALA A N 1
ATOM 665 C CA . ALA A 1 85 ? 5.601 13.036 -14.607 1.00 93.08 115 ALA A CA 1
ATOM 666 C C . ALA A 1 85 ? 5.997 11.660 -15.120 1.00 87.57 115 ALA A C 1
ATOM 667 O O . ALA A 1 85 ? 7.192 11.348 -15.266 1.00 76.70 115 ALA A O 1
ATOM 669 N N . LEU A 1 86 ? 4.996 10.815 -15.364 1.00 90.90 116 LEU A N 1
ATOM 670 C CA . LEU A 1 86 ? 5.165 9.610 -16.157 1.00 74.11 116 LEU A CA 1
ATOM 671 C C . LEU A 1 86 ? 6.008 9.882 -17.392 1.00 74.88 116 LEU A C 1
ATOM 672 O O . LEU A 1 86 ? 7.037 9.237 -17.607 1.00 88.98 116 LEU A O 1
ATOM 677 N N . ALA A 1 87 ? 5.565 10.835 -18.219 1.00 70.27 117 ALA A N 1
ATOM 678 C CA . ALA A 1 87 ? 6.273 11.127 -19.463 1.00 73.26 117 ALA A CA 1
ATOM 679 C C . ALA A 1 87 ? 7.720 11.529 -19.206 1.00 83.99 117 ALA A C 1
ATOM 680 O O . ALA A 1 87 ? 8.624 11.155 -19.968 1.00 79.42 117 ALA A O 1
ATOM 682 N N . VAL A 1 88 ? 7.953 12.320 -18.157 1.00 79.61 118 VAL A N 1
ATOM 683 C CA . VAL A 1 88 ? 9.319 12.721 -17.818 1.00 87.66 118 VAL A CA 1
ATOM 684 C C . VAL A 1 88 ? 10.190 11.488 -17.615 1.00 80.80 118 VAL A C 1
ATOM 685 O O . VAL A 1 88 ? 11.228 11.312 -18.275 1.00 87.98 118 VAL A O 1
ATOM 689 N N . GLU A 1 89 ? 9.774 10.614 -16.691 1.00 80.64 119 GLU A N 1
ATOM 690 C CA . GLU A 1 89 ? 10.594 9.436 -16.415 1.00 83.15 119 GLU A CA 1
ATOM 691 C C . GLU A 1 89 ? 10.680 8.521 -17.631 1.00 89.38 119 GLU A C 1
ATOM 692 O O . GLU A 1 89 ? 11.692 7.841 -17.819 1.00 102.16 119 GLU A O 1
ATOM 698 N N . TYR A 1 90 ? 9.657 8.522 -18.488 1.00 85.59 120 TYR A N 1
ATOM 699 C CA . TYR A 1 90 ? 9.702 7.737 -19.717 1.00 77.73 120 TYR A CA 1
ATOM 700 C C . TYR A 1 90 ? 10.848 8.191 -20.612 1.00 71.78 120 TYR A C 1
ATOM 701 O O . TYR A 1 90 ? 11.688 7.383 -21.034 1.00 95.82 120 TYR A O 1
ATOM 710 N N . PHE A 1 91 ? 10.871 9.485 -20.942 1.00 61.08 121 PHE A N 1
ATOM 711 C CA . PHE A 1 91 ? 11.947 10.036 -21.763 1.00 68.99 121 PHE A CA 1
ATOM 712 C C . PHE A 1 91 ? 13.308 9.697 -21.163 1.00 85.83 121 PHE A C 1
ATOM 713 O O . PHE A 1 91 ? 14.212 9.184 -21.849 1.00 88.15 121 PHE A O 1
ATOM 721 N N . HIS A 1 92 ? 13.457 9.962 -19.861 1.00 86.59 122 HIS A N 1
ATOM 722 C CA . HIS A 1 92 ? 14.759 9.802 -19.223 1.00 77.32 122 HIS A CA 1
ATOM 723 C C . HIS A 1 92 ? 15.208 8.343 -19.236 1.00 67.43 122 HIS A C 1
ATOM 724 O O . HIS A 1 92 ? 16.394 8.055 -19.423 1.00 87.92 122 HIS A O 1
ATOM 731 N N . VAL A 1 93 ? 14.272 7.407 -19.064 1.00 61.09 123 VAL A N 1
ATOM 732 C CA . VAL A 1 93 ? 14.615 5.988 -19.024 1.00 71.72 123 VAL A CA 1
ATOM 733 C C . VAL A 1 93 ? 14.964 5.481 -20.419 1.00 92.84 123 VAL A C 1
ATOM 734 O O . VAL A 1 93 ? 15.839 4.615 -20.583 1.00 106.56 123 VAL A O 1
ATOM 738 N N . ALA A 1 94 ? 14.269 5.985 -21.441 1.00 85.27 124 ALA A N 1
ATOM 739 C CA . ALA A 1 94 ? 14.622 5.620 -22.810 1.00 85.00 124 ALA A CA 1
ATOM 740 C C . ALA A 1 94 ? 16.052 6.038 -23.130 1.00 84.33 124 ALA A C 1
ATOM 741 O O . ALA A 1 94 ? 16.803 5.292 -23.781 1.00 76.06 124 ALA A O 1
ATOM 743 N N . SER A 1 95 ? 16.448 7.233 -22.672 1.00 72.32 125 SER A N 1
ATOM 744 C CA . SER A 1 95 ? 17.842 7.647 -22.831 1.00 73.04 125 SER A CA 1
ATOM 745 C C . SER A 1 95 ? 18.799 6.615 -22.240 1.00 88.55 125 SER A C 1
ATOM 746 O O . SER A 1 95 ? 19.831 6.289 -22.842 1.00 97.35 125 SER A O 1
ATOM 749 N N . LEU A 1 96 ? 18.464 6.077 -21.066 1.00 87.68 126 LEU A N 1
ATOM 750 C CA . LEU A 1 96 ? 19.338 5.107 -20.412 1.00 81.40 126 LEU A CA 1
ATOM 751 C C . LEU A 1 96 ? 19.430 3.816 -21.217 1.00 84.77 126 LEU A C 1
ATOM 752 O O . LEU A 1 96 ? 20.528 3.278 -21.432 1.00 95.16 126 LEU A O 1
ATOM 757 N N . ILE A 1 97 ? 18.276 3.297 -21.655 1.00 79.09 127 ILE A N 1
ATOM 758 C CA . ILE A 1 97 ? 18.266 2.101 -22.500 1.00 88.16 127 ILE A CA 1
ATOM 759 C C . ILE A 1 97 ? 19.211 2.283 -23.678 1.00 94.27 127 ILE A C 1
ATOM 760 O O . ILE A 1 97 ? 20.027 1.406 -23.988 1.00 107.50 127 ILE A O 1
ATOM 765 N N . ILE A 1 98 ? 19.125 3.435 -24.347 1.00 87.00 128 ILE A N 1
ATOM 766 C CA . ILE A 1 98 ? 19.986 3.657 -25.505 1.00 90.66 128 ILE A CA 1
ATOM 767 C C . ILE A 1 98 ? 21.453 3.741 -25.085 1.00 108.98 128 ILE A C 1
ATOM 768 O O . ILE A 1 98 ? 22.342 3.252 -25.793 1.00 117.47 128 ILE A O 1
ATOM 773 N N . ASP A 1 99 ? 21.733 4.332 -23.917 1.00 107.67 129 ASP A N 1
ATOM 774 C CA . ASP A 1 99 ? 23.127 4.477 -23.497 1.00 108.85 129 ASP A CA 1
ATOM 775 C C . ASP A 1 99 ? 23.784 3.127 -23.223 1.00 112.43 129 ASP A C 1
ATOM 776 O O . ASP A 1 99 ? 24.969 2.941 -23.525 1.00 118.16 129 ASP A O 1
ATOM 781 N N . ASP A 1 100 ? 23.044 2.174 -22.647 1.00 98.94 130 ASP A N 1
ATOM 782 C CA . ASP A 1 100 ? 23.673 0.887 -22.342 1.00 101.33 130 ASP A CA 1
ATOM 783 C C . ASP A 1 100 ? 23.955 0.031 -23.573 1.00 110.33 130 ASP A C 1
ATOM 784 O O . ASP A 1 100 ? 24.638 -0.991 -23.446 1.00 124.31 130 ASP A O 1
ATOM 789 N N . MET A 1 101 ? 23.471 0.415 -24.748 1.00 100.45 131 MET A N 1
ATOM 790 C CA . MET A 1 101 ? 23.525 -0.482 -25.892 1.00 106.96 131 MET A CA 1
ATOM 791 C C . MET A 1 101 ? 24.891 -0.442 -26.581 1.00 120.74 131 MET A C 1
ATOM 792 O O . MET A 1 101 ? 25.584 0.578 -26.549 1.00 140.23 131 MET A O 1
ATOM 797 N N . PRO A 1 102 ? 25.306 -1.557 -27.216 1.00 111.64 132 PRO A N 1
ATOM 798 C CA . PRO A 1 102 ? 26.647 -1.713 -27.801 1.00 112.99 132 PRO A CA 1
ATOM 799 C C . PRO A 1 102 ? 26.937 -0.754 -28.953 1.00 109.83 132 PRO A C 1
ATOM 800 O O . PRO A 1 102 ? 27.833 -1.041 -29.751 1.00 101.44 132 PRO A O 1
ATOM 804 N N . ASP A 1 114 ? 22.409 -7.184 -14.848 1.00 111.23 144 ASP A N 1
ATOM 805 C CA . ASP A 1 114 ? 22.798 -6.936 -16.232 1.00 118.92 144 ASP A CA 1
ATOM 806 C C . ASP A 1 114 ? 21.978 -5.803 -16.841 1.00 129.09 144 ASP A C 1
ATOM 807 O O . ASP A 1 114 ? 21.279 -5.079 -16.131 1.00 126.12 144 ASP A O 1
ATOM 812 N N . THR A 1 115 ? 22.060 -5.659 -18.161 1.00 136.53 145 THR A N 1
ATOM 813 C CA . THR A 1 115 ? 21.479 -4.522 -18.854 1.00 119.68 145 THR A CA 1
ATOM 814 C C . THR A 1 115 ? 20.067 -4.840 -19.343 1.00 106.08 145 THR A C 1
ATOM 815 O O . THR A 1 115 ? 19.532 -5.931 -19.133 1.00 104.35 145 THR A O 1
ATOM 819 N N . VAL A 1 116 ? 19.455 -3.858 -20.009 1.00 107.31 146 VAL A N 1
ATOM 820 C CA . VAL A 1 116 ? 18.127 -4.054 -20.581 1.00 107.02 146 VAL A CA 1
ATOM 821 C C . VAL A 1 116 ? 18.208 -4.961 -21.801 1.00 114.57 146 VAL A C 1
ATOM 822 O O . VAL A 1 116 ? 17.436 -5.917 -21.940 1.00 128.09 146 VAL A O 1
ATOM 826 N N . TRP A 1 117 ? 19.147 -4.675 -22.702 1.00 104.45 147 TRP A N 1
ATOM 827 C CA . TRP A 1 117 ? 19.304 -5.472 -23.910 1.00 101.38 147 TRP A CA 1
ATOM 828 C C . TRP A 1 117 ? 19.872 -6.856 -23.640 1.00 101.74 147 TRP A C 1
ATOM 829 O O . TRP A 1 117 ? 19.909 -7.679 -24.560 1.00 103.88 147 TRP A O 1
ATOM 840 N N . ALA A 1 118 ? 20.332 -7.131 -22.418 1.00 109.99 148 ALA A N 1
ATOM 841 C CA . ALA A 1 118 ? 20.854 -8.457 -22.108 1.00 108.26 148 ALA A CA 1
ATOM 842 C C . ALA A 1 118 ? 19.725 -9.470 -21.989 1.00 110.18 148 ALA A C 1
ATOM 843 O O . ALA A 1 118 ? 19.700 -10.484 -22.697 1.00 110.08 148 ALA A O 1
ATOM 845 N N . ARG A 1 119 ? 18.765 -9.190 -21.108 1.00 106.13 149 ARG A N 1
ATOM 846 C CA . ARG A 1 119 ? 17.719 -10.159 -20.807 1.00 127.23 149 ARG A CA 1
ATOM 847 C C . ARG A 1 119 ? 16.775 -10.366 -21.986 1.00 135.21 149 ARG A C 1
ATOM 848 O O . ARG A 1 119 ? 16.155 -11.431 -22.100 1.00 137.48 149 ARG A O 1
ATOM 856 N N . PHE A 1 120 ? 16.662 -9.377 -22.875 1.00 131.17 150 PHE A N 1
ATOM 857 C CA . PHE A 1 120 ? 15.681 -9.414 -23.951 1.00 128.05 150 PHE A CA 1
ATOM 858 C C . PHE A 1 120 ? 16.257 -9.257 -25.351 1.00 123.21 150 PHE A C 1
ATOM 859 O O . PHE A 1 120 ? 15.602 -9.675 -26.312 1.00 124.23 150 PHE A O 1
ATOM 867 N N . GLY A 1 121 ? 17.435 -8.680 -25.502 1.00 117.89 151 GLY A N 1
ATOM 868 C CA . GLY A 1 121 ? 17.986 -8.532 -26.838 1.00 108.01 151 GLY A CA 1
ATOM 869 C C . GLY A 1 121 ? 17.992 -7.078 -27.265 1.00 103.16 151 GLY A C 1
ATOM 870 O O . GLY A 1 121 ? 17.052 -6.324 -26.989 1.00 113.50 151 GLY A O 1
ATOM 871 N N . VAL A 1 122 ? 19.064 -6.682 -27.954 1.00 105.55 152 VAL A N 1
ATOM 872 C CA . VAL A 1 122 ? 19.229 -5.293 -28.380 1.00 114.26 152 VAL A CA 1
ATOM 873 C C . VAL A 1 122 ? 18.066 -4.847 -29.260 1.00 114.91 152 VAL A C 1
ATOM 874 O O . VAL A 1 122 ? 17.625 -3.688 -29.193 1.00 97.20 152 VAL A O 1
ATOM 878 N N . ALA A 1 123 ? 17.556 -5.751 -30.100 1.00 109.66 153 ALA A N 1
ATOM 879 C CA . ALA A 1 123 ? 16.415 -5.429 -30.948 1.00 106.08 153 ALA A CA 1
ATOM 880 C C . ALA A 1 123 ? 15.244 -4.939 -30.106 1.00 106.90 153 ALA A C 1
ATOM 881 O O . ALA A 1 123 ? 14.772 -3.802 -30.260 1.00 110.09 153 ALA A O 1
ATOM 883 N N . LYS A 1 124 ? 14.780 -5.793 -29.188 1.00 107.03 154 LYS A N 1
ATOM 884 C CA . LYS A 1 124 ? 13.750 -5.394 -28.238 1.00 109.97 154 LYS A CA 1
ATOM 885 C C . LYS A 1 124 ? 14.168 -4.189 -27.408 1.00 92.34 154 LYS A C 1
ATOM 886 O O . LYS A 1 124 ? 13.308 -3.408 -26.999 1.00 85.97 154 LYS A O 1
ATOM 892 N N . ALA A 1 125 ? 15.464 -4.022 -27.137 1.00 89.95 155 ALA A N 1
ATOM 893 C CA . ALA A 1 125 ? 15.899 -2.877 -26.342 1.00 92.26 155 ALA A CA 1
ATOM 894 C C . ALA A 1 125 ? 15.525 -1.567 -27.022 1.00 93.41 155 ALA A C 1
ATOM 895 O O . ALA A 1 125 ? 14.882 -0.697 -26.417 1.00 89.14 155 ALA A O 1
ATOM 897 N N . GLN A 1 126 ? 15.912 -1.408 -28.291 1.00 88.41 156 GLN A N 1
ATOM 898 C CA . GLN A 1 126 ? 15.575 -0.158 -28.970 1.00 92.89 156 GLN A CA 1
ATOM 899 C C . GLN A 1 126 ? 14.084 -0.059 -29.262 1.00 89.86 156 GLN A C 1
ATOM 900 O O . GLN A 1 126 ? 13.508 1.038 -29.203 1.00 84.17 156 GLN A O 1
ATOM 906 N N . MET A 1 127 ? 13.440 -1.180 -29.600 1.00 85.12 157 MET A N 1
ATOM 907 C CA . MET A 1 127 ? 11.991 -1.148 -29.762 1.00 86.84 157 MET A CA 1
ATOM 908 C C . MET A 1 127 ? 11.319 -0.595 -28.511 1.00 89.67 157 MET A C 1
ATOM 909 O O . MET A 1 127 ? 10.439 0.274 -28.590 1.00 109.33 157 MET A O 1
ATOM 914 N N . SER A 1 128 ? 11.756 -1.065 -27.341 1.00 97.74 158 SER A N 1
ATOM 915 C CA . SER A 1 128 ? 11.242 -0.561 -26.079 1.00 91.53 158 SER A CA 1
ATOM 916 C C . SER A 1 128 ? 11.477 0.937 -25.961 1.00 87.55 158 SER A C 1
ATOM 917 O O . SER A 1 128 ? 10.525 1.708 -25.802 1.00 83.79 158 SER A O 1
ATOM 920 N N . ALA A 1 129 ? 12.739 1.367 -26.088 1.00 86.06 159 ALA A N 1
ATOM 921 C CA . ALA A 1 129 ? 13.070 2.790 -25.979 1.00 83.70 159 ALA A CA 1
ATOM 922 C C . ALA A 1 129 ? 12.120 3.654 -26.804 1.00 82.22 159 ALA A C 1
ATOM 923 O O . ALA A 1 129 ? 11.588 4.668 -26.321 1.00 75.93 159 ALA A O 1
ATOM 925 N N . LEU A 1 130 ? 11.881 3.253 -28.053 1.00 81.20 160 LEU A N 1
ATOM 926 C CA . LEU A 1 130 ? 10.939 3.999 -28.880 1.00 80.78 160 LEU A CA 1
ATOM 927 C C . LEU A 1 130 ? 9.535 3.960 -28.287 1.00 85.59 160 LEU A C 1
ATOM 928 O O . LEU A 1 130 ? 8.825 4.973 -28.298 1.00 104.32 160 LEU A O 1
ATOM 933 N N . ALA A 1 131 ? 9.120 2.805 -27.758 1.00 74.83 161 ALA A N 1
ATOM 934 C CA . ALA A 1 131 ? 7.799 2.716 -27.138 1.00 78.31 161 ALA A CA 1
ATOM 935 C C . ALA A 1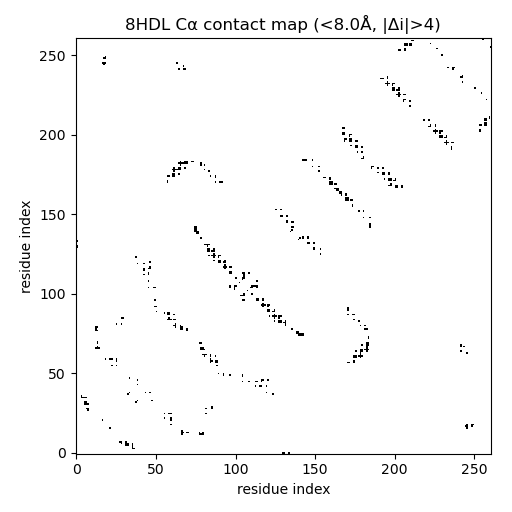 131 ? 7.658 3.688 -25.968 1.00 86.78 161 ALA A C 1
ATOM 936 O O . ALA A 1 131 ? 6.624 4.353 -25.825 1.00 77.83 161 ALA A O 1
ATOM 938 N N . LEU A 1 132 ? 8.681 3.777 -25.113 1.00 90.07 162 LEU A N 1
ATOM 939 C CA . LEU A 1 132 ? 8.583 4.682 -23.969 1.00 85.07 162 LEU A CA 1
ATOM 940 C C . LEU A 1 132 ? 8.543 6.138 -24.407 1.00 77.42 162 LEU A C 1
ATOM 941 O O . LEU A 1 132 ? 7.756 6.919 -23.868 1.00 101.76 162 LEU A O 1
ATOM 946 N N . THR A 1 133 ? 9.373 6.531 -25.377 1.00 76.57 163 THR A N 1
ATOM 947 C CA . THR A 1 133 ? 9.292 7.917 -25.845 1.00 75.36 163 THR A CA 1
ATOM 948 C C . THR A 1 133 ? 7.916 8.219 -26.441 1.00 83.77 163 THR A C 1
ATOM 949 O O . THR A 1 133 ? 7.305 9.268 -26.154 1.00 75.24 163 THR A O 1
ATOM 953 N N . MET A 1 134 ? 7.401 7.288 -27.250 1.00 86.32 164 MET A N 1
ATOM 954 C CA . MET A 1 134 ? 6.119 7.484 -27.916 1.00 87.04 164 MET A CA 1
ATOM 955 C C . MET A 1 134 ? 4.997 7.653 -26.901 1.00 104.06 164 MET A C 1
ATOM 956 O O . MET A 1 134 ? 4.245 8.637 -26.936 1.00 114.80 164 MET A O 1
ATOM 961 N N . GLN A 1 135 ? 4.876 6.712 -25.968 1.00 111.28 165 GLN A N 1
ATOM 962 C CA . GLN A 1 135 ? 3.792 6.827 -25.008 1.00 103.47 165 GLN A CA 1
ATOM 963 C C . GLN A 1 135 ? 4.059 7.892 -23.953 1.00 97.50 165 GLN A C 1
ATOM 964 O O . GLN A 1 135 ? 3.116 8.330 -23.291 1.00 101.66 165 GLN A O 1
ATOM 970 N N . GLY A 1 136 ? 5.299 8.368 -23.822 1.00 92.55 166 GLY A N 1
ATOM 971 C CA . GLY A 1 136 ? 5.524 9.575 -23.046 1.00 90.82 166 GLY A CA 1
ATOM 972 C C . GLY A 1 136 ? 4.831 10.774 -23.660 1.00 92.49 166 GLY A C 1
ATOM 973 O O . GLY A 1 136 ? 4.115 11.511 -22.978 1.00 96.90 166 GLY A O 1
ATOM 974 N N . PHE A 1 137 ? 5.019 10.976 -24.967 1.00 86.70 167 PHE A N 1
ATOM 975 C CA . PHE A 1 137 ? 4.252 12.034 -25.633 1.00 88.08 167 PHE A CA 1
ATOM 976 C C . PHE A 1 137 ? 2.753 11.768 -25.543 1.00 92.64 167 PHE A C 1
ATOM 977 O O . PHE A 1 137 ? 1.940 12.702 -25.439 1.00 96.30 167 PHE A O 1
ATOM 985 N N . GLN A 1 138 ? 2.362 10.499 -25.606 1.00 91.74 168 GLN A N 1
ATOM 986 C CA . GLN A 1 138 ? 0.946 10.175 -25.521 1.00 94.68 168 GLN A CA 1
ATOM 987 C C . GLN A 1 138 ? 0.370 10.593 -24.168 1.00 91.81 168 GLN A C 1
ATOM 988 O O . GLN A 1 138 ? -0.716 11.177 -24.097 1.00 104.24 168 GLN A O 1
ATOM 994 N N . ASN A 1 139 ? 1.108 10.341 -23.084 1.00 93.49 169 ASN A N 1
ATOM 995 C CA . ASN A 1 139 ? 0.686 10.791 -21.761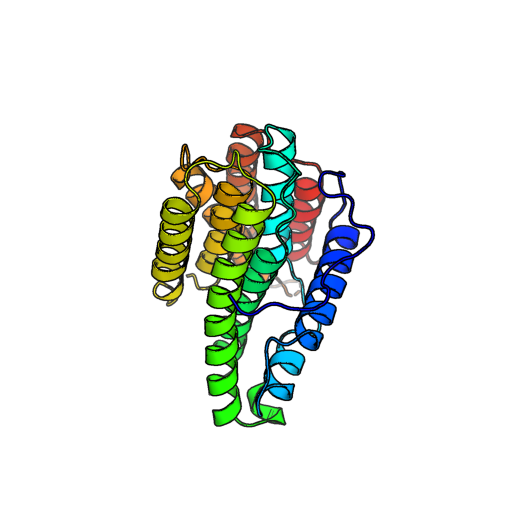 1.00 87.83 169 ASN A CA 1
ATOM 996 C C . ASN A 1 139 ? 0.801 12.304 -21.597 1.00 90.16 169 ASN A C 1
ATOM 997 O O . ASN A 1 139 ? 0.107 12.876 -20.753 1.00 105.69 169 ASN A O 1
ATOM 1002 N N . ILE A 1 140 ? 1.654 12.960 -22.386 1.00 83.38 170 ILE A N 1
ATOM 1003 C CA . ILE A 1 140 ? 1.632 14.423 -22.467 1.00 77.93 170 ILE A CA 1
ATOM 1004 C C . ILE A 1 140 ? 0.250 14.886 -22.910 1.00 93.30 170 ILE A C 1
ATOM 1005 O O . ILE A 1 140 ? -0.428 15.683 -22.237 1.00 109.58 170 ILE A O 1
ATOM 1010 N N . CYS A 1 141 ? -0.175 14.390 -24.075 1.00 84.83 171 CYS A N 1
ATOM 1011 C CA . CYS A 1 141 ? -1.496 14.737 -24.587 1.00 92.08 171 CYS A CA 1
ATOM 1012 C C . CYS A 1 141 ? -2.591 14.335 -23.598 1.00 90.22 171 CYS A C 1
ATOM 1013 O O . CYS A 1 141 ? -3.593 15.044 -23.441 1.00 97.59 171 CYS A O 1
ATOM 1016 N N . ARG A 1 142 ? -2.399 13.210 -22.901 1.00 103.93 172 ARG A N 1
ATOM 1017 C CA . ARG A 1 142 ? -3.371 12.762 -21.901 1.00 87.99 172 ARG A CA 1
ATOM 1018 C C . ARG A 1 142 ? -3.478 13.739 -20.732 1.00 93.13 172 ARG A C 1
ATOM 1019 O O . ARG A 1 142 ? -4.577 13.985 -20.223 1.00 104.07 172 ARG A O 1
ATOM 1027 N N . GLN A 1 143 ? -2.346 14.276 -20.270 1.00 92.99 173 GLN A N 1
ATOM 1028 C CA . GLN A 1 143 ? -2.376 15.298 -19.229 1.00 86.28 173 GLN A CA 1
ATOM 1029 C C . GLN A 1 143 ? -3.144 16.525 -19.698 1.00 90.72 173 GLN A C 1
ATOM 1030 O O . GLN A 1 143 ? -3.922 17.115 -18.935 1.00 83.24 173 GLN A O 1
ATOM 1036 N N . ILE A 1 144 ? -2.929 16.925 -20.954 1.00 89.23 174 ILE A N 1
ATOM 1037 C CA . ILE A 1 144 ? -3.692 18.049 -21.502 1.00 90.03 174 ILE A CA 1
ATOM 1038 C C . ILE A 1 144 ? -5.189 17.750 -21.487 1.00 98.47 174 ILE A C 1
ATOM 1039 O O . ILE A 1 144 ? -6.007 18.619 -21.154 1.00 115.35 174 ILE A O 1
ATOM 1044 N N . ASP A 1 145 ? -5.575 16.524 -21.849 1.00 87.22 175 ASP A N 1
ATOM 1045 C CA . ASP A 1 145 ? -6.995 16.176 -21.878 1.00 89.94 175 ASP A CA 1
ATOM 1046 C C . ASP A 1 145 ? -7.597 16.170 -20.473 1.00 92.62 175 ASP A C 1
ATOM 1047 O O . ASP A 1 145 ? -8.726 16.640 -20.264 1.00 97.50 175 ASP A O 1
ATOM 1052 N N . TRP A 1 146 ? -6.862 15.624 -19.501 1.00 94.62 176 TRP A N 1
ATOM 1053 C CA . TRP A 1 146 ? -7.290 15.686 -18.106 1.00 88.32 176 TRP A CA 1
ATOM 1054 C C . TRP A 1 146 ? -7.513 17.129 -17.674 1.00 96.23 176 TRP A C 1
ATOM 1055 O O . TRP A 1 146 ? -8.518 17.450 -17.025 1.00 115.39 176 TRP A O 1
ATOM 1066 N N . ILE A 1 147 ? -6.573 18.012 -18.023 1.00 97.10 177 ILE A N 1
ATOM 1067 C CA . ILE A 1 147 ? -6.716 19.430 -17.706 1.00 96.22 177 ILE A CA 1
ATOM 1068 C C . ILE A 1 147 ? -7.986 19.987 -18.334 1.00 100.93 177 ILE A C 1
ATOM 1069 O O . ILE A 1 147 ? -8.756 20.710 -17.689 1.00 110.49 177 ILE A O 1
ATOM 1074 N N . LYS A 1 148 ? -8.222 19.661 -19.607 1.00 104.57 178 LYS A N 1
ATOM 1075 C CA . LYS A 1 148 ? -9.415 20.159 -20.285 1.00 107.34 178 LYS A CA 1
ATOM 1076 C C . LYS A 1 148 ? -10.684 19.711 -19.577 1.00 99.48 178 LYS A C 1
ATOM 1077 O O . LYS A 1 148 ? -11.652 20.474 -19.489 1.00 92.49 178 LYS A O 1
ATOM 1083 N N . GLU A 1 149 ? -10.717 18.476 -19.078 1.00 87.65 179 GLU A N 1
ATOM 1084 C CA . GLU A 1 149 ? -11.928 18.060 -18.378 1.00 103.90 179 GLU A CA 1
ATOM 1085 C C . GLU A 1 149 ? -12.056 18.714 -16.995 1.00 117.81 179 GLU A C 1
ATOM 1086 O O . GLU A 1 149 ? -13.135 19.214 -16.655 1.00 138.17 179 GLU A O 1
ATOM 1092 N N . HIS A 1 150 ? -10.989 18.750 -16.177 1.00 108.29 180 HIS A N 1
ATOM 1093 C CA . HIS A 1 150 ? -11.204 19.243 -14.809 1.00 96.74 180 HIS A CA 1
ATOM 1094 C C . HIS A 1 150 ? -10.890 20.724 -14.609 1.00 90.32 180 HIS A C 1
ATOM 1095 O O . HIS A 1 150 ? -11.222 21.264 -13.548 1.00 97.57 180 HIS A O 1
ATOM 1102 N N . CYS A 1 151 ? -10.235 21.386 -15.561 1.00 89.05 181 CYS A N 1
ATOM 1103 C CA . CYS A 1 151 ? -9.801 22.774 -15.396 1.00 90.15 181 CYS A CA 1
ATOM 1104 C C . CYS A 1 151 ? -10.339 23.606 -16.548 1.00 101.25 181 CYS A C 1
ATOM 1105 O O . CYS A 1 151 ? -9.656 23.802 -17.564 1.00 101.98 181 CYS A O 1
ATOM 1108 N N . PRO A 1 152 ? -11.565 24.121 -16.421 1.00 105.65 182 PRO A N 1
ATOM 1109 C CA . PRO A 1 152 ? -12.128 24.945 -17.500 1.00 100.73 182 PRO A CA 1
ATOM 1110 C C . PRO A 1 152 ? -11.557 26.353 -17.559 1.00 101.37 182 PRO A C 1
ATOM 1111 O O . PRO A 1 152 ? -11.577 26.962 -18.638 1.00 95.91 182 PRO A O 1
ATOM 1115 N N . ARG A 1 153 ? -11.048 26.884 -16.445 1.00 103.11 183 ARG A N 1
ATOM 1116 C CA . ARG A 1 153 ? -10.444 28.209 -16.426 1.00 103.94 183 ARG A CA 1
ATOM 1117 C C . ARG A 1 153 ? -9.027 28.220 -16.978 1.00 108.44 183 ARG A C 1
ATOM 1118 O O . ARG A 1 153 ? -8.490 29.304 -17.236 1.00 121.40 183 ARG A O 1
ATOM 1126 N N . PHE A 1 154 ? -8.423 27.050 -17.160 1.00 101.25 184 PHE A N 1
ATOM 1127 C CA . PHE A 1 154 ? -7.021 26.964 -17.538 1.00 97.04 184 PHE A CA 1
ATOM 1128 C C . PHE A 1 154 ? -6.799 27.657 -18.879 1.00 104.82 184 PHE A C 1
ATOM 1129 O O . PHE A 1 154 ? -7.504 27.355 -19.854 1.00 103.29 184 PHE A O 1
ATOM 1137 N N . PRO A 1 155 ? -5.836 28.578 -18.973 1.00 103.81 185 PRO A N 1
ATOM 1138 C CA . PRO A 1 155 ? -5.688 29.397 -20.187 1.00 108.43 185 PRO A CA 1
ATOM 1139 C C . PRO A 1 155 ? -5.182 28.573 -21.363 1.00 115.28 185 PRO A C 1
ATOM 1140 O O . PRO A 1 155 ? -4.125 27.945 -21.288 1.00 122.13 185 PRO A O 1
ATOM 1144 N N . ASP A 1 156 ? -5.948 28.659 -22.459 1.00 113.20 186 ASP A N 1
ATOM 1145 C CA . ASP A 1 156 ? -5.733 28.054 -23.806 1.00 118.10 186 ASP A CA 1
ATOM 1146 C C . ASP A 1 156 ? -4.935 26.753 -23.766 1.00 95.28 186 ASP A C 1
ATOM 1147 O O . ASP A 1 156 ? -3.842 26.731 -24.315 1.00 88.18 186 ASP A O 1
ATOM 1152 N N . PRO A 1 157 ? -5.491 25.636 -23.275 1.00 95.12 187 PRO A N 1
ATOM 1153 C CA . PRO A 1 157 ? -4.743 24.389 -23.194 1.00 95.66 187 PRO A CA 1
ATOM 1154 C C . PRO A 1 157 ? -4.158 23.848 -24.506 1.00 101.80 187 PRO A C 1
ATOM 1155 O O . PRO A 1 157 ? -3.088 23.299 -24.471 1.00 88.02 187 PRO A O 1
ATOM 1159 N N . ASN A 1 158 ? -4.849 24.014 -25.630 1.00 112.49 188 ASN A N 1
ATOM 1160 C CA . ASN A 1 158 ? -4.317 23.438 -26.866 1.00 108.60 188 ASN A CA 1
ATOM 1161 C C . ASN A 1 158 ? -2.982 24.066 -27.258 1.00 91.93 188 ASN A C 1
ATOM 1162 O O . ASN A 1 158 ? -2.012 23.354 -27.549 1.00 88.58 188 ASN A O 1
ATOM 1167 N N . GLN A 1 159 ? -2.915 25.399 -27.292 1.00 93.55 189 GLN A N 1
ATOM 1168 C CA . GLN A 1 159 ? -1.694 26.070 -27.728 1.00 94.44 189 GLN A CA 1
ATOM 1169 C C . GLN A 1 159 ? -0.539 25.768 -26.782 1.00 88.36 189 GLN A C 1
ATOM 1170 O O . GLN A 1 159 ? 0.581 25.479 -27.221 1.00 87.89 189 GLN A O 1
ATOM 1176 N N . LEU A 1 160 ? -0.796 25.828 -25.475 1.00 88.42 190 LEU A N 1
ATOM 1177 C CA . LEU A 1 160 ? 0.256 25.547 -24.505 1.00 82.31 190 LEU A CA 1
ATOM 1178 C C . LEU A 1 160 ? 0.703 24.092 -24.572 1.00 78.55 190 LEU A C 1
ATOM 1179 O O . LEU A 1 160 ? 1.891 23.798 -24.414 1.00 85.27 190 LEU A O 1
ATOM 1184 N N . GLY A 1 161 ? -0.228 23.164 -24.809 1.00 85.61 191 GLY A N 1
ATOM 1185 C CA . GLY A 1 161 ? 0.166 21.772 -24.963 1.00 89.78 191 GLY A CA 1
ATOM 1186 C C . GLY A 1 161 ? 1.034 21.548 -26.186 1.00 88.59 191 GLY A C 1
ATOM 1187 O O . GLY A 1 161 ? 2.026 20.810 -26.134 1.00 95.44 191 GLY A O 1
ATOM 1188 N N . ALA A 1 162 ? 0.676 22.186 -27.304 1.00 81.22 192 ALA A N 1
ATOM 1189 C CA . ALA A 1 162 ? 1.514 22.109 -28.496 1.00 85.42 192 ALA A CA 1
ATOM 1190 C C . ALA A 1 162 ? 2.899 22.687 -28.228 1.00 89.95 192 ALA A C 1
ATOM 1191 O O . ALA A 1 162 ? 3.911 22.131 -28.673 1.00 105.04 192 ALA A O 1
ATOM 1193 N N . LEU A 1 163 ? 2.965 23.794 -27.484 1.00 94.17 193 LEU A N 1
ATOM 1194 C CA . LEU A 1 163 ? 4.255 24.409 -27.175 1.00 91.81 193 LEU A CA 1
ATOM 1195 C C . LEU A 1 163 ? 5.095 23.515 -26.267 1.00 89.98 193 LEU A C 1
ATOM 1196 O O . LEU A 1 163 ? 6.322 23.439 -26.416 1.00 89.91 193 LEU A O 1
ATOM 1201 N N . LEU A 1 164 ? 4.452 22.842 -25.311 1.00 88.82 194 LEU A N 1
ATOM 1202 C CA . LEU A 1 164 ? 5.161 21.872 -24.482 1.00 80.50 194 LEU A CA 1
ATOM 1203 C C . LEU A 1 164 ? 5.752 20.758 -25.329 1.00 89.54 194 LEU A C 1
ATOM 1204 O O . LEU A 1 164 ? 6.933 20.409 -25.183 1.00 73.92 194 LEU A O 1
ATOM 1209 N N . CYS A 1 165 ? 4.927 20.159 -26.191 1.00 101.51 195 CYS A N 1
ATOM 1210 C CA . CYS A 1 165 ? 5.437 19.117 -27.073 1.00 90.64 195 CYS A CA 1
ATOM 1211 C C . CYS A 1 165 ? 6.599 19.634 -27.911 1.00 85.77 195 CYS A C 1
ATOM 1212 O O . CYS A 1 165 ? 7.581 18.919 -28.122 1.00 98.45 195 CYS A O 1
ATOM 1215 N N . THR A 1 166 ? 6.528 20.896 -28.347 1.00 82.48 196 THR A N 1
ATOM 1216 C CA . THR A 1 166 ? 7.594 21.468 -29.167 1.00 81.19 196 THR A CA 1
ATOM 1217 C C . THR A 1 166 ? 8.893 21.609 -28.383 1.00 83.54 196 THR A C 1
ATOM 1218 O O . THR A 1 166 ? 9.979 21.327 -28.908 1.00 97.10 196 THR A O 1
ATOM 1222 N N . PHE A 1 167 ? 8.809 22.071 -27.135 1.00 82.63 197 PHE A N 1
ATOM 1223 C CA . PHE A 1 167 ? 10.031 22.220 -26.353 1.00 72.95 197 PHE A CA 1
ATOM 1224 C C . PHE A 1 167 ? 10.635 20.863 -26.024 1.00 83.88 197 PHE A C 1
ATOM 1225 O O . PHE A 1 167 ? 11.854 20.677 -26.145 1.00 98.84 197 PHE A O 1
ATOM 1233 N N . VAL A 1 168 ? 9.806 19.911 -25.583 1.00 87.42 198 VAL A N 1
ATOM 1234 C CA . VAL A 1 168 ? 10.310 18.564 -25.328 1.00 83.27 198 VAL A CA 1
ATOM 1235 C C . VAL A 1 168 ? 10.925 17.985 -26.594 1.00 72.49 198 VAL A C 1
ATOM 1236 O O . VAL A 1 168 ? 11.949 17.295 -26.544 1.00 83.90 198 VAL A O 1
ATOM 1240 N N . SER A 1 169 ? 10.331 18.282 -27.749 1.00 60.93 199 SER A N 1
ATOM 1241 C CA . SER A 1 169 ? 10.881 17.887 -29.037 1.00 77.57 199 SER A CA 1
ATOM 1242 C C . SER A 1 169 ? 12.294 18.420 -29.218 1.00 90.40 199 SER A C 1
ATOM 1243 O O . SER A 1 169 ? 13.249 17.645 -29.333 1.00 96.12 199 SER A O 1
ATOM 1246 N N . HIS A 1 170 ? 12.419 19.749 -29.242 1.00 88.33 200 HIS A N 1
ATOM 1247 C CA . HIS A 1 170 ? 13.714 20.388 -29.456 1.00 96.60 200 HIS A CA 1
ATOM 1248 C C . HIS A 1 170 ? 14.751 19.874 -28.463 1.00 93.57 200 HIS A C 1
ATOM 1249 O O . HIS A 1 170 ? 15.927 19.713 -28.807 1.00 103.26 200 HIS A O 1
ATOM 1256 N N . SER A 1 171 ? 14.327 19.594 -27.227 1.00 86.40 201 SER A N 1
ATOM 1257 C CA . SER A 1 171 ? 15.270 19.124 -26.219 1.00 90.03 201 SER A CA 1
ATOM 1258 C C . SER A 1 171 ? 15.694 17.683 -26.480 1.00 90.12 201 SER A C 1
ATOM 1259 O O . SER A 1 171 ? 16.846 17.317 -26.227 1.00 106.54 201 SER A O 1
ATOM 1262 N N . LEU A 1 172 ? 14.782 16.854 -26.995 1.00 85.99 202 LEU A N 1
ATOM 1263 C CA . LEU A 1 172 ? 15.090 15.438 -27.175 1.00 76.82 202 LEU A CA 1
ATOM 1264 C C . LEU A 1 172 ? 16.158 15.219 -28.240 1.00 89.51 202 LEU A C 1
ATOM 1265 O O . LEU A 1 172 ? 17.023 14.351 -28.084 1.00 100.01 202 LEU A O 1
ATOM 1270 N N . ASN A 1 173 ? 16.117 15.983 -29.334 1.00 92.10 203 ASN A N 1
ATOM 1271 C CA . ASN A 1 173 ? 17.120 15.825 -30.380 1.00 103.94 203 ASN A CA 1
ATOM 1272 C C . ASN A 1 173 ? 18.439 16.507 -30.038 1.00 113.12 203 ASN A C 1
ATOM 1273 O O . ASN A 1 173 ? 19.458 16.206 -30.669 1.00 123.78 203 ASN A O 1
ATOM 1278 N N . SER A 1 174 ? 18.449 17.401 -29.052 1.00 111.45 204 SER A N 1
ATOM 1279 C CA . SER A 1 174 ? 19.664 18.100 -28.635 1.00 125.54 204 SER A CA 1
ATOM 1280 C C . SER A 1 174 ? 20.424 17.347 -27.551 1.00 118.34 204 SER A C 1
ATOM 1281 O O . SER A 1 174 ? 21.004 17.964 -26.651 1.00 125.49 204 SER A O 1
ATOM 1284 N N . ALA A 1 175 ? 20.444 16.017 -27.615 1.00 120.88 205 ALA A N 1
ATOM 1285 C CA . ALA A 1 175 ? 21.138 15.175 -26.641 1.00 109.39 205 ALA A CA 1
ATOM 1286 C C . ALA A 1 175 ? 22.327 14.520 -27.340 1.00 131.42 205 ALA A C 1
ATOM 1287 O O . ALA A 1 175 ? 22.205 13.447 -27.934 1.00 130.73 205 ALA A O 1
ATOM 1289 N N . GLY A 1 176 ? 23.482 15.175 -27.261 1.00 133.63 206 GLY A N 1
ATOM 1290 C CA . GLY A 1 176 ? 24.699 14.657 -27.861 1.00 129.95 206 GLY A CA 1
ATOM 1291 C C . GLY A 1 176 ? 24.633 14.515 -29.368 1.00 122.02 206 GLY A C 1
ATOM 1292 O O . GLY A 1 176 ? 24.798 13.421 -29.905 1.00 115.26 206 GLY A O 1
ATOM 1293 N N . GLU A 1 185 ? 25.417 18.595 -20.976 1.00 98.30 215 GLU A N 1
ATOM 1294 C CA . GLU A 1 185 ? 25.666 17.381 -21.742 1.00 109.45 215 GLU A CA 1
ATOM 1295 C C . GLU A 1 185 ? 24.348 16.728 -22.144 1.00 114.42 215 GLU A C 1
ATOM 1296 O O . GLU A 1 185 ? 23.409 17.406 -22.559 1.00 105.44 215 GLU A O 1
ATOM 1302 N N . LYS A 1 186 ? 24.293 15.403 -22.022 1.00 119.02 216 LYS A N 1
ATOM 1303 C CA . LYS A 1 186 ? 23.069 14.659 -22.281 1.00 103.44 216 LYS A CA 1
ATOM 1304 C C . LYS A 1 186 ? 22.180 14.550 -21.052 1.00 112.73 216 LYS A C 1
ATOM 1305 O O . LYS A 1 186 ? 20.991 14.243 -21.190 1.00 121.43 216 LYS A O 1
ATOM 1311 N N . THR A 1 187 ? 22.725 14.793 -19.858 1.00 107.20 217 THR A N 1
ATOM 1312 C CA . THR A 1 187 ? 21.920 14.728 -18.642 1.00 109.44 217 THR A CA 1
ATOM 1313 C C . THR A 1 187 ? 21.063 15.977 -18.470 1.00 105.67 217 THR A C 1
ATOM 1314 O O . THR A 1 187 ? 19.978 15.912 -17.883 1.00 104.72 217 THR A O 1
ATOM 1318 N N . ILE A 1 188 ? 21.533 17.107 -18.998 1.00 102.67 218 ILE A N 1
ATOM 1319 C CA . ILE A 1 188 ? 20.818 18.375 -18.827 1.00 86.35 218 ILE A CA 1
ATOM 1320 C C . ILE A 1 188 ? 19.443 18.374 -19.473 1.00 96.08 218 ILE A C 1
ATOM 1321 O O . ILE A 1 188 ? 18.473 18.800 -18.809 1.00 93.28 218 ILE A O 1
ATOM 1326 N N . PRO A 1 189 ? 19.266 17.984 -20.744 1.00 101.13 219 PRO A N 1
ATOM 1327 C CA . PRO A 1 189 ? 17.981 18.231 -21.416 1.00 101.86 219 PRO A CA 1
ATOM 1328 C C . PRO A 1 189 ? 16.791 17.600 -20.718 1.00 97.20 219 PRO A C 1
ATOM 1329 O O . PRO A 1 189 ? 15.691 18.164 -20.754 1.00 87.35 219 PRO A O 1
ATOM 1333 N N . PHE A 1 190 ? 16.969 16.446 -20.076 1.00 103.76 220 PHE A N 1
ATOM 1334 C CA . PHE A 1 190 ? 15.833 15.801 -19.433 1.00 88.16 220 PHE A CA 1
ATOM 1335 C C . PHE A 1 190 ? 15.400 16.564 -18.188 1.00 86.73 220 PHE A C 1
ATOM 1336 O O . PHE A 1 190 ? 14.200 16.638 -17.885 1.00 95.00 220 PHE A O 1
ATOM 1344 N N . PHE A 1 191 ? 16.350 17.177 -17.483 1.00 77.01 221 PHE A N 1
ATOM 1345 C CA . PHE A 1 191 ? 15.992 18.083 -16.399 1.00 73.39 221 PHE A CA 1
ATOM 1346 C C . PHE A 1 191 ? 15.326 19.341 -16.935 1.00 82.67 221 PHE A C 1
ATOM 1347 O O . PHE A 1 191 ? 14.431 19.899 -16.292 1.00 92.38 221 PHE A O 1
ATOM 1355 N N . LYS A 1 192 ? 15.761 19.810 -18.107 1.00 81.79 222 LYS A N 1
ATOM 1356 C CA . LYS A 1 192 ? 15.032 20.901 -18.752 1.00 75.16 222 LYS A CA 1
ATOM 1357 C C . LYS A 1 192 ? 13.585 20.506 -19.023 1.00 80.22 222 LYS A C 1
ATOM 1358 O O . LYS A 1 192 ? 12.667 21.303 -18.804 1.00 91.88 222 LYS A O 1
ATOM 1364 N N . ILE A 1 193 ? 13.367 19.282 -19.502 1.00 74.69 223 ILE A N 1
ATOM 1365 C CA . ILE A 1 193 ? 12.004 18.789 -19.699 1.00 79.30 223 ILE A CA 1
ATOM 1366 C C . ILE A 1 193 ? 11.228 18.858 -18.391 1.00 74.88 223 ILE A C 1
ATOM 1367 O O . ILE A 1 193 ? 10.153 19.464 -18.316 1.00 74.80 223 ILE A O 1
ATOM 1372 N N . ALA A 1 194 ? 11.771 18.236 -17.341 1.00 68.55 224 ALA A N 1
ATOM 1373 C CA . ALA A 1 194 ? 11.107 18.252 -16.041 1.00 72.09 224 ALA A CA 1
ATOM 1374 C C . ALA A 1 194 ? 10.720 19.673 -15.638 1.00 79.38 224 ALA A C 1
ATOM 1375 O O . ALA A 1 194 ? 9.542 19.972 -15.410 1.00 77.07 224 ALA A O 1
ATOM 1377 N N . PHE A 1 195 ? 11.701 20.576 -15.587 1.00 74.80 225 PHE A N 1
ATOM 1378 C CA . PHE A 1 195 ? 11.438 21.926 -15.097 1.00 80.60 225 PHE A CA 1
ATOM 1379 C C . PHE A 1 195 ? 10.409 22.652 -15.956 1.00 77.90 225 PHE A C 1
ATOM 1380 O O . PHE A 1 195 ? 9.422 23.174 -15.436 1.00 64.24 225 PHE A O 1
ATOM 1388 N N . ILE A 1 196 ? 10.641 22.731 -17.270 1.00 73.78 226 ILE A N 1
ATOM 1389 C CA . ILE A 1 196 ? 9.784 23.554 -18.124 1.00 79.58 226 ILE A CA 1
ATOM 1390 C C . ILE A 1 196 ? 8.365 23.006 -18.152 1.00 80.83 226 ILE A C 1
ATOM 1391 O O . ILE A 1 196 ? 7.385 23.767 -18.091 1.00 89.15 226 ILE A O 1
ATOM 1396 N N . MET A 1 197 ? 8.231 21.684 -18.271 1.00 68.10 227 MET A N 1
ATOM 1397 C CA . MET A 1 197 ? 6.912 21.075 -18.262 1.00 71.26 227 MET A CA 1
ATOM 1398 C C . MET A 1 197 ? 6.187 21.365 -16.957 1.00 78.68 227 MET A C 1
ATOM 1399 O O . MET A 1 197 ? 5.026 21.788 -16.961 1.00 80.81 227 MET A O 1
ATOM 1404 N N . GLY A 1 198 ? 6.860 21.148 -15.824 1.00 89.51 228 GLY A N 1
ATOM 1405 C CA . GLY A 1 198 ? 6.235 21.436 -14.549 1.00 84.23 228 GLY A CA 1
ATOM 1406 C C . GLY A 1 198 ? 5.920 22.905 -14.379 1.00 81.49 228 GLY A C 1
ATOM 1407 O O . GLY A 1 198 ? 4.968 23.263 -13.685 1.00 81.30 228 GLY A O 1
ATOM 1408 N N . TRP A 1 199 ? 6.701 23.772 -15.026 1.00 85.49 229 TRP A N 1
ATOM 1409 C CA . TRP A 1 199 ? 6.494 25.207 -14.912 1.00 88.24 229 TRP A CA 1
ATOM 1410 C C . TRP A 1 199 ? 5.214 25.624 -15.611 1.00 86.57 229 TRP A C 1
ATOM 1411 O O . TRP A 1 199 ? 4.383 26.338 -15.038 1.00 79.94 229 TRP A O 1
ATOM 1422 N N . VAL A 1 200 ? 5.038 25.192 -16.857 1.00 90.38 230 VAL A N 1
ATOM 1423 C CA . VAL A 1 200 ? 3.844 25.617 -17.582 1.00 92.53 230 VAL A CA 1
ATOM 1424 C C . VAL A 1 200 ? 2.612 24.852 -17.113 1.00 88.62 230 VAL A C 1
ATOM 1425 O O . VAL A 1 200 ? 1.488 25.351 -17.233 1.00 86.01 230 VAL A O 1
ATOM 1429 N N . LEU A 1 201 ? 2.782 23.644 -16.567 1.00 96.44 231 LEU A N 1
ATOM 1430 C CA . LEU A 1 201 ? 1.606 22.920 -16.095 1.00 84.29 231 LEU A CA 1
ATOM 1431 C C . LEU A 1 201 ? 1.178 23.353 -14.699 1.00 80.52 231 LEU A C 1
ATOM 1432 O O . LEU A 1 201 ? -0.018 23.301 -14.387 1.00 80.13 231 LEU A O 1
ATOM 1437 N N . GLY A 1 202 ? 2.120 23.766 -13.846 1.00 85.67 232 GLY A N 1
ATOM 1438 C CA . GLY A 1 202 ? 1.728 24.426 -12.617 1.00 86.47 232 GLY A CA 1
ATOM 1439 C C . GLY A 1 202 ? 0.986 25.718 -12.869 1.00 88.05 232 GLY A C 1
ATOM 1440 O O . GLY A 1 202 ? 0.209 26.160 -12.016 1.00 94.76 232 GLY A O 1
ATOM 1441 N N . THR A 1 203 ? 1.192 26.321 -14.042 1.00 82.17 233 THR A N 1
ATOM 1442 C CA . THR A 1 203 ? 0.560 27.589 -14.379 1.00 99.32 233 THR A CA 1
ATOM 1443 C C . THR A 1 203 ? 0.681 27.932 -15.856 1.00 107.08 233 THR A C 1
ATOM 1444 O O . THR A 1 203 ? 1.788 27.952 -16.406 1.00 125.39 233 THR A O 1
ATOM 1448 N N . GLY A 1 204 ? -0.429 28.242 -16.525 1.00 90.97 234 GLY A N 1
ATOM 1449 C CA . GLY A 1 204 ? -0.329 28.617 -17.951 1.00 95.54 234 GLY A CA 1
ATOM 1450 C C . GLY A 1 204 ? 0.351 29.966 -18.078 1.00 121.50 234 GLY A C 1
ATOM 1451 O O . GLY A 1 204 ? -0.317 30.922 -18.466 1.00 135.25 234 GLY A O 1
ATOM 1452 N N . THR A 1 205 ? 1.660 29.999 -17.844 1.00 121.58 235 THR A N 1
ATOM 1453 C CA . THR A 1 205 ? 2.466 31.205 -17.724 1.00 132.66 235 THR A CA 1
ATOM 1454 C C . THR A 1 205 ? 3.267 31.596 -18.957 1.00 132.85 235 THR A C 1
ATOM 1455 O O . THR A 1 205 ? 2.943 32.584 -19.626 1.00 135.89 235 THR A O 1
ATOM 1459 N N . ILE A 1 206 ? 4.305 30.811 -19.253 1.00 136.04 236 ILE A N 1
ATOM 1460 C CA . ILE A 1 206 ? 5.247 31.121 -20.325 1.00 123.76 236 ILE A CA 1
ATOM 1461 C C . ILE A 1 206 ? 5.539 32.608 -20.149 1.00 139.52 236 ILE A C 1
ATOM 1462 O O . ILE A 1 206 ? 5.588 33.382 -21.112 1.00 149.97 236 ILE A O 1
ATOM 1467 N N . GLU A 1 207 ? 5.744 33.018 -18.896 1.00 131.87 237 GLU A N 1
ATOM 1468 C CA . GLU A 1 207 ? 6.010 34.419 -18.612 1.00 138.64 237 GLU A CA 1
ATOM 1469 C C . GLU A 1 207 ? 7.513 34.533 -18.389 1.00 132.10 237 GLU A C 1
ATOM 1470 O O . GLU A 1 207 ? 8.138 35.505 -18.829 1.00 148.31 237 GLU A O 1
ATOM 1476 N N . ASP A 1 208 ? 8.116 33.534 -17.744 1.00 115.91 238 ASP A N 1
ATOM 1477 C CA . ASP A 1 208 ? 9.555 33.504 -17.500 1.00 110.36 238 ASP A CA 1
ATOM 1478 C C . ASP A 1 208 ? 10.078 32.086 -17.737 1.00 106.32 238 ASP A C 1
ATOM 1479 O O . ASP A 1 208 ? 10.636 31.445 -16.855 1.00 114.38 238 ASP A O 1
ATOM 1484 N N . ILE A 1 209 ? 9.895 31.572 -18.955 1.00 106.28 239 ILE A N 1
ATOM 1485 C CA . ILE A 1 209 ? 10.345 30.211 -19.234 1.00 92.96 239 ILE A CA 1
ATOM 1486 C C . ILE A 1 209 ? 11.860 30.154 -19.369 1.00 93.22 239 ILE A C 1
ATOM 1487 O O . ILE A 1 209 ? 12.486 29.169 -18.970 1.00 93.10 239 ILE A O 1
ATOM 1492 N N . GLY A 1 210 ? 12.472 31.190 -19.945 1.00 90.60 240 GLY A N 1
ATOM 1493 C CA . GLY A 1 210 ? 13.919 31.185 -20.091 1.00 86.52 240 GLY A CA 1
ATOM 1494 C C . GLY A 1 210 ? 14.636 31.185 -18.754 1.00 83.71 240 GLY A C 1
ATOM 1495 O O . GLY A 1 210 ? 15.682 30.547 -18.592 1.00 92.19 240 GLY A O 1
ATOM 1496 N N . MET A 1 211 ? 14.081 31.904 -17.777 1.00 75.73 241 MET A N 1
ATOM 1497 C CA . MET A 1 211 ? 14.618 31.849 -16.425 1.00 85.07 241 MET A CA 1
ATOM 1498 C C . MET A 1 211 ? 14.556 30.429 -15.875 1.00 93.98 241 MET A C 1
ATOM 1499 O O . MET A 1 211 ? 15.516 29.946 -15.262 1.00 99.69 241 MET A O 1
ATOM 1504 N N . ILE A 1 212 ? 13.435 29.737 -16.103 1.00 95.23 242 ILE A N 1
ATOM 1505 C CA . ILE A 1 212 ? 13.318 28.350 -15.664 1.00 79.87 242 ILE A CA 1
ATOM 1506 C C . ILE A 1 212 ? 14.285 27.465 -16.435 1.00 86.64 242 ILE A C 1
ATOM 1507 O O . ILE A 1 212 ? 14.757 26.448 -15.916 1.00 92.93 242 ILE A O 1
ATOM 1512 N N . GLU A 1 213 ? 14.595 27.831 -17.679 1.00 90.76 243 GLU A N 1
ATOM 1513 C CA . GLU A 1 213 ? 15.593 27.094 -18.443 1.00 92.89 243 GLU A CA 1
ATOM 1514 C C . GLU A 1 213 ? 16.957 27.197 -17.781 1.00 94.54 243 GLU A C 1
ATOM 1515 O O . GLU A 1 213 ? 17.658 26.194 -17.626 1.00 94.80 243 GLU A O 1
ATOM 1521 N N . ARG A 1 214 ? 17.347 28.407 -17.374 1.00 85.95 244 ARG A N 1
ATOM 1522 C CA . ARG A 1 214 ? 18.622 28.538 -16.672 1.00 85.86 244 ARG A CA 1
ATOM 1523 C C . ARG A 1 214 ? 18.590 27.812 -15.331 1.00 93.13 244 ARG A C 1
ATOM 1524 O O . ARG A 1 214 ? 19.594 27.224 -14.913 1.00 109.75 244 ARG A O 1
ATOM 1532 N N . ALA A 1 215 ? 17.448 27.835 -14.646 1.00 75.63 245 ALA A N 1
ATOM 1533 C CA . ALA A 1 215 ? 17.326 27.099 -13.391 1.00 83.33 245 ALA A CA 1
ATOM 1534 C C . ALA A 1 215 ? 17.572 25.606 -13.604 1.00 81.98 245 ALA A C 1
ATOM 1535 O O . ALA A 1 215 ? 18.418 24.994 -12.935 1.00 75.01 245 ALA A O 1
ATOM 1537 N N . ALA A 1 216 ? 16.822 25.002 -14.532 1.00 80.16 246 ALA A N 1
ATOM 1538 C CA . ALA A 1 216 ? 17.000 23.584 -14.835 1.00 83.82 246 ALA A CA 1
ATOM 1539 C C . ALA A 1 216 ? 18.419 23.293 -15.288 1.00 80.93 246 ALA A C 1
ATOM 1540 O O . ALA A 1 216 ? 18.980 22.241 -14.962 1.00 69.23 246 ALA A O 1
ATOM 1542 N N . HIS A 1 217 ? 19.011 24.208 -16.053 1.00 85.11 247 HIS A N 1
ATOM 1543 C CA . HIS A 1 217 ? 20.347 23.989 -16.583 1.00 77.74 247 HIS A CA 1
ATOM 1544 C C . HIS A 1 217 ? 21.375 23.959 -15.461 1.00 83.18 247 HIS A C 1
ATOM 1545 O O . HIS A 1 217 ? 22.209 23.052 -15.391 1.00 94.36 247 HIS A O 1
ATOM 1552 N N . CYS A 1 218 ? 21.315 24.940 -14.560 1.00 76.47 248 CYS A N 1
ATOM 1553 C CA . CYS A 1 218 ? 22.200 24.943 -13.402 1.00 77.46 248 CYS A CA 1
ATOM 1554 C C . CYS A 1 218 ? 22.020 23.681 -12.569 1.00 92.76 248 CYS A C 1
ATOM 1555 O O . CYS A 1 218 ? 23.004 23.072 -12.125 1.00 101.15 248 CYS A O 1
ATOM 1558 N N . PHE A 1 219 ? 20.770 23.262 -12.349 1.00 91.66 249 PHE A N 1
ATOM 1559 C CA . PHE A 1 219 ? 20.553 22.090 -11.507 1.00 80.23 249 PHE A CA 1
ATOM 1560 C C . PHE A 1 219 ? 21.078 20.822 -12.171 1.00 78.98 249 PHE A C 1
ATOM 1561 O O . PHE A 1 219 ? 21.737 20.002 -11.524 1.00 78.49 249 PHE A O 1
ATOM 1569 N N . GLY A 1 220 ? 20.769 20.628 -13.453 1.00 78.51 250 GLY A N 1
ATOM 1570 C CA . GLY A 1 220 ? 21.260 19.452 -14.151 1.00 81.71 250 GLY A CA 1
ATOM 1571 C C . GLY A 1 220 ? 22.771 19.428 -14.224 1.00 87.83 250 GLY A C 1
ATOM 1572 O O . GLY A 1 220 ? 23.392 18.364 -14.159 1.00 92.25 250 GLY A O 1
ATOM 1573 N N . HIS A 1 221 ? 23.383 20.607 -14.336 1.00 93.50 251 HIS A N 1
ATOM 1574 C CA . HIS A 1 221 ? 24.834 20.705 -14.325 1.00 96.41 251 HIS A CA 1
ATOM 1575 C C . HIS A 1 221 ? 25.390 20.235 -12.989 1.00 83.02 251 HIS A C 1
ATOM 1576 O O . HIS A 1 221 ? 26.312 19.408 -12.943 1.00 90.30 251 HIS A O 1
ATOM 1583 N N . ALA A 1 222 ? 24.829 20.745 -11.889 1.00 78.00 252 ALA A N 1
ATOM 1584 C CA . ALA A 1 222 ? 25.290 20.329 -10.569 1.00 84.93 252 ALA A CA 1
ATOM 1585 C C . ALA A 1 222 ? 25.083 18.833 -10.356 1.00 96.42 252 ALA A C 1
ATOM 1586 O O . ALA A 1 222 ? 25.933 18.161 -9.761 1.00 96.82 252 ALA A O 1
ATOM 1588 N N . PHE A 1 223 ? 23.963 18.294 -10.845 1.00 88.86 253 PHE A N 1
ATOM 1589 C CA . PHE A 1 223 ? 23.689 16.867 -10.706 1.00 86.60 253 PHE A CA 1
ATOM 1590 C C . PHE A 1 223 ? 24.725 16.034 -11.448 1.00 97.91 253 PHE A C 1
ATOM 1591 O O . PHE A 1 223 ? 25.286 15.080 -10.894 1.00 107.28 253 PHE A O 1
ATOM 1599 N N . GLN A 1 224 ? 24.981 16.372 -12.715 1.00 95.98 254 GLN A N 1
ATOM 1600 C CA . GLN A 1 224 ? 25.961 15.623 -13.493 1.00 102.75 254 GLN A CA 1
ATOM 1601 C C . GLN A 1 224 ? 27.347 15.704 -12.866 1.00 97.26 254 GLN A C 1
ATOM 1602 O O . GLN A 1 224 ? 28.070 14.701 -12.812 1.00 101.04 254 GLN A O 1
ATOM 1608 N N . LEU A 1 225 ? 27.739 16.887 -12.387 1.00 88.39 255 LEU A N 1
ATOM 1609 C CA . LEU A 1 225 ? 29.061 17.008 -11.778 1.00 93.62 255 LEU A CA 1
ATOM 1610 C C . LEU A 1 225 ? 29.150 16.208 -10.484 1.00 92.88 255 LEU A C 1
ATOM 1611 O O . LEU A 1 225 ? 30.142 15.510 -10.252 1.00 87.80 255 LEU A O 1
ATOM 1616 N N . ALA A 1 226 ? 28.123 16.283 -9.634 1.00 96.30 256 ALA A N 1
ATOM 1617 C CA . ALA A 1 226 ? 28.103 15.453 -8.436 1.00 94.62 256 ALA A CA 1
ATOM 1618 C C . ALA A 1 226 ? 28.201 13.973 -8.793 1.00 80.09 256 ALA A C 1
ATOM 1619 O O . ALA A 1 226 ? 28.849 13.198 -8.081 1.00 72.23 256 ALA A O 1
ATOM 1621 N N . ASP A 1 227 ? 27.582 13.567 -9.908 1.00 79.52 257 ASP A N 1
ATOM 1622 C CA . ASP A 1 227 ? 27.634 12.163 -10.309 1.00 96.68 257 ASP A CA 1
ATOM 1623 C C . ASP A 1 227 ? 29.014 11.765 -10.820 1.00 109.63 257 ASP A C 1
ATOM 1624 O O . ASP A 1 227 ? 29.443 10.624 -10.608 1.00 103.13 257 ASP A O 1
ATOM 1629 N N . ASP A 1 228 ? 29.714 12.674 -11.505 1.00 114.17 258 ASP A N 1
ATOM 1630 C CA . ASP A 1 228 ? 31.089 12.391 -11.911 1.00 114.65 258 ASP A CA 1
ATOM 1631 C C . ASP A 1 228 ? 32.005 12.262 -10.699 1.00 96.47 258 ASP A C 1
ATOM 1632 O O . ASP A 1 228 ? 32.946 11.460 -10.704 1.00 89.16 258 ASP A O 1
ATOM 1637 N N . ILE A 1 229 ? 31.733 13.036 -9.645 1.00 95.66 259 ILE A N 1
ATOM 1638 C CA . ILE A 1 229 ? 32.593 13.065 -8.468 1.00 87.17 259 ILE A CA 1
ATOM 1639 C C . ILE A 1 229 ? 32.425 11.820 -7.606 1.00 111.09 259 ILE A C 1
ATOM 1640 O O . ILE A 1 229 ? 33.349 11.464 -6.867 1.00 130.99 259 ILE A O 1
ATOM 1645 N N . LYS A 1 230 ? 31.261 11.171 -7.724 1.00 114.48 260 LYS A N 1
ATOM 1646 C CA . LYS A 1 230 ? 30.930 9.941 -6.952 1.00 132.55 260 LYS A CA 1
ATOM 1647 C C . LYS A 1 230 ? 32.082 8.935 -7.058 1.00 160.31 260 LYS A C 1
ATOM 1648 O O . LYS A 1 230 ? 32.384 8.496 -8.185 1.00 176.60 260 LYS A O 1
ATOM 1654 N N . ASP A 1 231 ? 32.692 8.591 -5.919 1.00 171.58 261 ASP A N 1
ATOM 1655 C CA . ASP A 1 231 ? 33.824 7.626 -5.882 1.00 164.27 261 ASP A CA 1
ATOM 1656 C C . ASP A 1 231 ? 33.331 6.252 -6.348 1.00 149.62 261 ASP A C 1
ATOM 1657 O O . ASP A 1 231 ? 32.464 5.692 -5.647 1.00 142.05 261 ASP A O 1
ATOM 1662 N N . TYR A 1 240 ? 46.042 8.650 -0.864 1.00 112.23 270 TYR A N 1
ATOM 1663 C CA . TYR A 1 240 ? 45.935 10.106 -0.877 1.00 112.55 270 TYR A CA 1
ATOM 1664 C C . TYR A 1 240 ? 46.452 10.680 -2.201 1.00 118.35 270 TYR A C 1
ATOM 1665 O O . TYR A 1 240 ? 47.456 11.390 -2.224 1.00 134.32 270 TYR A O 1
ATOM 1674 N N . ALA A 1 241 ? 45.768 10.367 -3.299 1.00 125.34 271 ALA A N 1
ATOM 1675 C CA . ALA A 1 241 ? 46.132 10.920 -4.599 1.00 126.51 271 ALA A CA 1
ATOM 1676 C C . ALA A 1 241 ? 45.914 12.429 -4.600 1.00 114.53 271 ALA A C 1
ATOM 1677 O O . ALA A 1 241 ? 44.796 12.900 -4.363 1.00 99.59 271 ALA A O 1
ATOM 1679 N N . LYS A 1 242 ? 46.975 13.190 -4.890 1.00 113.70 272 LYS A N 1
ATOM 1680 C CA . LYS A 1 242 ? 46.893 14.649 -4.869 1.00 105.40 272 LYS A CA 1
ATOM 1681 C C . LYS A 1 242 ? 46.147 14.664 -6.203 1.00 106.86 272 LYS A C 1
ATOM 1682 O O . LYS A 1 242 ? 46.741 14.845 -7.270 1.00 118.33 272 LYS A O 1
ATOM 1688 N N . ILE A 1 243 ? 44.839 14.699 -6.162 1.00 103.70 273 ILE A N 1
ATOM 1689 C CA . ILE A 1 243 ? 43.963 14.808 -7.324 1.00 116.86 273 ILE A CA 1
ATOM 1690 C C . ILE A 1 243 ? 42.881 15.769 -6.838 1.00 120.94 273 ILE A C 1
ATOM 1691 O O . ILE A 1 243 ? 41.708 15.662 -7.222 1.00 90.12 273 ILE A O 1
ATOM 1696 N N . HIS A 1 244 ? 43.289 16.747 -6.032 1.00 136.30 274 HIS A N 1
ATOM 1697 C CA . HIS A 1 244 ? 42.366 17.621 -5.296 1.00 119.51 274 HIS A CA 1
ATOM 1698 C C . HIS A 1 244 ? 41.472 16.811 -4.358 1.00 101.81 274 HIS A C 1
ATOM 1699 O O . HIS A 1 244 ? 41.914 15.837 -3.736 1.00 87.96 274 HIS A O 1
ATOM 1706 N N . GLY A 1 245 ? 40.227 17.241 -4.222 1.00 106.84 275 GLY A N 1
ATOM 1707 C CA . GLY A 1 245 ? 39.122 16.342 -3.976 1.00 136.70 275 GLY A CA 1
ATOM 1708 C C . GLY A 1 245 ? 38.193 16.745 -5.099 1.00 137.73 275 GLY A C 1
ATOM 1709 O O . GLY A 1 245 ? 36.975 16.541 -5.046 1.00 123.08 275 GLY A O 1
ATOM 1710 N N . LYS A 1 246 ? 38.807 17.297 -6.142 1.00 142.44 276 LYS A N 1
ATOM 1711 C CA . LYS A 1 246 ? 38.165 18.204 -7.087 1.00 121.11 276 LYS A CA 1
ATOM 1712 C C . LYS A 1 246 ? 37.178 19.120 -6.370 1.00 111.23 276 LYS A C 1
ATOM 1713 O O . LYS A 1 246 ? 36.008 19.245 -6.728 1.00 112.52 276 LYS A O 1
ATOM 1719 N N . GLN A 1 247 ? 37.690 19.741 -5.309 1.00 106.47 277 GLN A N 1
ATOM 1720 C CA . GLN A 1 247 ? 37.092 20.930 -4.723 1.00 97.71 277 GLN A CA 1
ATOM 1721 C C . GLN A 1 247 ? 36.703 21.989 -5.752 1.00 113.29 277 GLN A C 1
ATOM 1722 O O . GLN A 1 247 ? 35.742 22.731 -5.530 1.00 130.74 277 GLN A O 1
ATOM 1728 N N . LYS A 1 248 ? 37.421 22.082 -6.873 1.00 113.65 278 LYS A N 1
ATOM 1729 C CA . LYS A 1 248 ? 37.002 22.973 -7.954 1.00 111.12 278 LYS A CA 1
ATOM 1730 C C . LYS A 1 248 ? 35.630 22.558 -8.492 1.00 112.16 278 LYS A C 1
ATOM 1731 O O . LYS A 1 248 ? 34.730 23.391 -8.677 1.00 123.79 278 LYS A O 1
ATOM 1737 N N . THR A 1 249 ? 35.455 21.260 -8.737 1.00 111.71 279 THR A N 1
ATOM 1738 C CA . THR A 1 249 ? 34.181 20.766 -9.246 1.00 111.55 279 THR A CA 1
ATOM 1739 C C . THR A 1 249 ? 33.062 20.971 -8.230 1.00 96.85 279 THR A C 1
ATOM 1740 O O . THR A 1 249 ? 31.927 21.287 -8.605 1.00 97.75 279 THR A O 1
ATOM 1744 N N . PHE A 1 250 ? 33.359 20.793 -6.939 1.00 91.31 280 PHE A N 1
ATOM 1745 C CA . PHE A 1 250 ? 32.353 21.058 -5.913 1.00 93.95 280 PHE A CA 1
ATOM 1746 C C . PHE A 1 250 ? 31.981 22.535 -5.899 1.00 113.19 280 PHE A C 1
ATOM 1747 O O . PHE A 1 250 ? 30.808 22.883 -5.721 1.00 124.09 280 PHE A O 1
ATOM 1755 N N . ASP A 1 251 ? 32.965 23.420 -6.070 1.00 102.69 281 ASP A N 1
ATOM 1756 C CA . ASP A 1 251 ? 32.657 24.842 -6.176 1.00 105.31 281 ASP A CA 1
ATOM 1757 C C . ASP A 1 251 ? 31.698 25.103 -7.330 1.00 108.37 281 ASP A C 1
ATOM 1758 O O . ASP A 1 251 ? 30.729 25.859 -7.186 1.00 9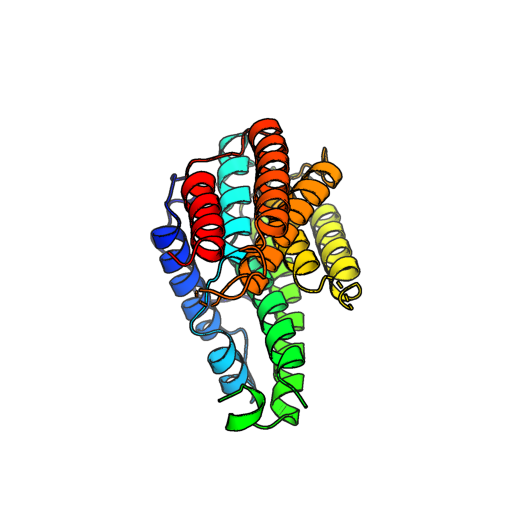4.62 281 ASP A O 1
ATOM 1763 N N . ASP A 1 252 ? 31.947 24.471 -8.482 1.00 123.07 282 ASP A N 1
ATOM 1764 C CA . ASP A 1 252 ? 31.007 24.577 -9.599 1.00 112.86 282 ASP A CA 1
ATOM 1765 C C . ASP A 1 252 ? 29.616 24.082 -9.206 1.00 90.86 282 ASP A C 1
ATOM 1766 O O . ASP A 1 252 ? 28.607 24.737 -9.498 1.00 94.34 282 ASP A O 1
ATOM 1771 N N . VAL A 1 253 ? 29.553 22.925 -8.539 1.00 87.80 283 VAL A N 1
ATOM 1772 C CA . VAL A 1 253 ? 28.274 22.332 -8.143 1.00 92.42 283 VAL A CA 1
ATOM 1773 C C . VAL A 1 253 ? 27.493 23.291 -7.259 1.00 98.51 283 VAL A C 1
ATOM 1774 O O . VAL A 1 253 ? 26.321 23.591 -7.512 1.00 99.33 283 VAL A O 1
ATOM 1778 N N . ALA A 1 254 ? 28.133 23.772 -6.195 1.00 95.73 284 ALA A N 1
ATOM 1779 C CA . ALA A 1 254 ? 27.444 24.609 -5.224 1.00 91.73 284 ALA A CA 1
ATOM 1780 C C . ALA A 1 254 ? 27.109 25.976 -5.801 1.00 83.01 284 ALA A C 1
ATOM 1781 O O . ALA A 1 254 ? 26.076 26.552 -5.452 1.00 82.18 284 ALA A O 1
ATOM 1783 N N . GLN A 1 255 ? 27.945 26.499 -6.701 1.00 79.85 285 GLN A N 1
ATOM 1784 C CA . GLN A 1 255 ? 27.640 27.761 -7.367 1.00 94.73 285 GLN A CA 1
ATOM 1785 C C . GLN A 1 255 ? 26.404 27.636 -8.251 1.00 102.05 285 GLN A C 1
ATOM 1786 O O . GLN A 1 255 ? 25.500 28.484 -8.207 1.00 107.21 285 GLN A O 1
ATOM 1792 N N . SER A 1 256 ? 26.341 26.573 -9.058 1.00 95.49 286 SER A N 1
ATOM 1793 C CA . SER A 1 256 ? 25.160 26.351 -9.887 1.00 96.32 286 SER A CA 1
ATOM 1794 C C . SER A 1 256 ? 23.921 26.107 -9.030 1.00 94.42 286 SER A C 1
ATOM 1795 O O . SER A 1 256 ? 22.830 26.595 -9.354 1.00 110.27 286 SER A O 1
ATOM 1798 N N . LEU A 1 257 ? 24.070 25.351 -7.935 1.00 86.92 287 LEU A N 1
ATOM 1799 C CA . LEU A 1 257 ? 22.962 25.144 -7.004 1.00 80.80 287 LEU A CA 1
ATOM 1800 C C . LEU A 1 257 ? 22.480 26.465 -6.420 1.00 88.03 287 LEU A C 1
ATOM 1801 O O . LEU A 1 257 ? 21.272 26.685 -6.269 1.00 91.93 287 LEU A O 1
ATOM 1806 N N . GLN A 1 258 ? 23.415 27.351 -6.077 1.00 89.30 288 GLN A N 1
ATOM 1807 C CA . GLN A 1 258 ? 23.055 28.660 -5.551 1.00 87.91 288 GLN A CA 1
ATOM 1808 C C . GLN A 1 258 ? 22.238 29.440 -6.565 1.00 97.87 288 GLN A C 1
ATOM 1809 O O . GLN A 1 258 ? 21.209 30.035 -6.229 1.00 95.78 288 GLN A O 1
ATOM 1815 N N . GLU A 1 259 ? 22.691 29.456 -7.820 1.00 96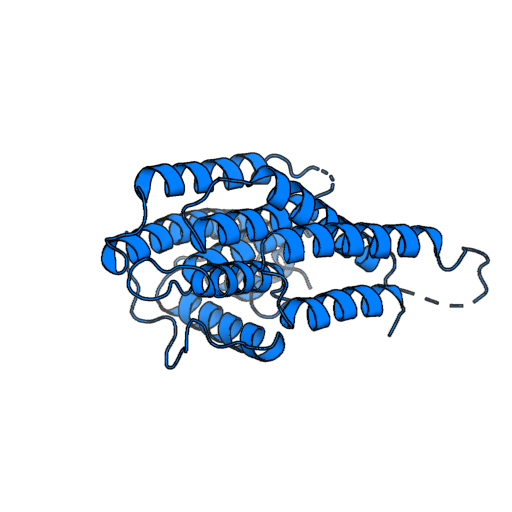.59 289 GLU A N 1
ATOM 1816 C CA . GLU A 1 259 ? 21.998 30.253 -8.829 1.00 96.90 289 GLU A CA 1
ATOM 1817 C C . GLU A 1 259 ? 20.610 29.681 -9.111 1.00 95.50 289 GLU A C 1
ATOM 1818 O O . GLU A 1 259 ? 19.635 30.430 -9.299 1.00 110.93 289 GLU A O 1
ATOM 1824 N N . CYS A 1 260 ? 20.503 28.349 -9.114 1.00 104.69 290 CYS A N 1
ATOM 1825 C CA . CYS A 1 260 ? 19.208 27.692 -9.275 1.00 102.91 290 CYS A CA 1
ATOM 1826 C C . CYS A 1 260 ? 18.257 28.064 -8.142 1.00 95.89 290 CYS A C 1
ATOM 1827 O O . CYS A 1 260 ? 17.092 28.409 -8.382 1.00 87.24 290 CYS A O 1
ATOM 1830 N N . LYS A 1 261 ? 18.734 27.980 -6.895 1.00 100.95 291 LYS A N 1
ATOM 1831 C CA . LYS A 1 261 ? 17.922 28.401 -5.755 1.00 92.76 291 LYS A CA 1
ATOM 1832 C C . LYS A 1 261 ? 17.517 29.864 -5.879 1.00 96.82 291 LYS A C 1
ATOM 1833 O O . LYS A 1 261 ? 16.415 30.250 -5.471 1.00 104.81 291 LYS A O 1
ATOM 1839 N N . LYS A 1 262 ? 18.407 30.696 -6.423 1.00 102.57 292 LYS A N 1
ATOM 1840 C CA . LYS A 1 262 ? 18.084 32.106 -6.600 1.00 93.51 292 LYS A CA 1
ATOM 1841 C C . LYS A 1 262 ? 16.886 32.271 -7.523 1.00 85.93 292 LYS A C 1
ATOM 1842 O O . LYS A 1 262 ? 15.936 32.990 -7.199 1.00 89.77 292 LYS A O 1
ATOM 1848 N N . ILE A 1 263 ? 16.898 31.586 -8.669 1.00 83.58 293 ILE A N 1
ATOM 1849 C CA . ILE A 1 263 ? 15.736 31.644 -9.562 1.00 80.42 293 ILE A CA 1
ATOM 1850 C C . ILE A 1 263 ? 14.488 31.109 -8.859 1.00 80.05 293 ILE A C 1
ATOM 1851 O O . ILE A 1 263 ? 13.398 31.705 -8.935 1.00 74.12 293 ILE A O 1
ATOM 1856 N N . LEU A 1 264 ? 14.634 29.982 -8.156 1.00 83.03 294 LEU A N 1
ATOM 1857 C CA . LEU A 1 264 ? 13.499 29.342 -7.492 1.00 88.07 294 LEU A CA 1
ATOM 1858 C C . LEU A 1 264 ? 12.817 30.296 -6.519 1.00 86.56 294 LEU A C 1
ATOM 1859 O O . LEU A 1 264 ? 11.620 30.579 -6.643 1.00 83.58 294 LEU A O 1
ATOM 1864 N N . HIS A 1 265 ? 13.566 30.800 -5.537 1.00 89.04 295 HIS A N 1
ATOM 1865 C CA . HIS A 1 265 ? 13.009 31.792 -4.623 1.00 84.24 295 HIS A CA 1
ATOM 1866 C C . HIS A 1 265 ? 12.692 33.108 -5.319 1.00 98.25 295 HIS A C 1
ATOM 1867 O O . HIS A 1 265 ? 12.008 33.950 -4.728 1.00 114.43 295 HIS A O 1
ATOM 1874 N N . GLY A 1 266 ? 13.163 33.307 -6.551 1.00 93.98 296 GLY A N 1
ATOM 1875 C CA . GLY A 1 266 ? 12.720 34.434 -7.340 1.00 86.88 296 GLY A CA 1
ATOM 1876 C C . GLY A 1 266 ? 11.367 34.256 -7.982 1.00 83.17 296 GLY A C 1
ATOM 1877 O O . GLY A 1 266 ? 10.810 35.227 -8.501 1.00 98.25 296 GLY A O 1
ATOM 1878 N N . LYS A 1 267 ? 10.832 33.032 -7.982 1.00 84.31 297 LYS A N 1
ATOM 1879 C CA . LYS A 1 267 ? 9.459 32.808 -8.431 1.00 80.74 297 LYS A CA 1
ATOM 1880 C C . LYS A 1 267 ? 8.568 32.184 -7.355 1.00 84.99 297 LYS A C 1
ATOM 1881 O O . LYS A 1 267 ? 7.511 31.633 -7.684 1.00 101.48 297 LYS A O 1
ATOM 1887 N N . LYS A 1 268 ? 8.961 32.264 -6.081 1.00 85.52 298 LYS A N 1
ATOM 1888 C CA . LYS A 1 268 ? 8.179 31.837 -4.917 1.00 80.65 298 LYS A CA 1
ATOM 1889 C C . LYS A 1 268 ? 7.943 30.332 -4.834 1.00 98.77 298 LYS A C 1
ATOM 1890 O O . LYS A 1 268 ? 7.145 29.892 -3.994 1.00 103.78 298 LYS A O 1
ATOM 1896 N N . ILE A 1 269 ? 8.596 29.524 -5.667 1.00 100.17 299 ILE A N 1
ATOM 1897 C CA . ILE A 1 269 ? 8.388 28.079 -5.649 1.00 92.99 299 ILE A CA 1
ATOM 1898 C C . ILE A 1 269 ? 9.553 27.348 -4.978 1.00 90.30 299 ILE A C 1
ATOM 1899 O O . ILE A 1 269 ? 9.674 26.130 -5.107 1.00 87.54 299 ILE A O 1
ATOM 1904 N N . PHE A 1 270 ? 10.410 28.068 -4.260 1.00 84.97 300 PHE A N 1
ATOM 1905 C CA . PHE A 1 270 ? 11.512 27.441 -3.533 1.00 98.61 300 PHE A CA 1
ATOM 1906 C C . PHE A 1 270 ? 10.958 26.893 -2.220 1.00 95.02 300 PHE A C 1
ATOM 1907 O O . PHE A 1 270 ? 10.948 27.570 -1.191 1.00 106.32 300 PHE A O 1
ATOM 1915 N N . THR A 1 271 ? 10.495 25.643 -2.253 1.00 75.02 301 THR A N 1
ATOM 1916 C CA . THR A 1 271 ? 9.856 25.012 -1.110 1.00 71.84 301 THR A CA 1
ATOM 1917 C C . THR A 1 271 ? 10.876 24.260 -0.255 1.00 71.52 301 THR A C 1
ATOM 1918 O O . THR A 1 271 ? 12.086 24.318 -0.480 1.00 78.67 301 THR A O 1
ATOM 1922 N N . SER A 1 272 ? 10.374 23.521 0.734 1.00 73.89 302 SER A N 1
ATOM 1923 C CA . SER A 1 272 ? 11.232 22.784 1.653 1.00 68.51 302 SER A CA 1
ATOM 1924 C C . SER A 1 272 ? 11.748 21.479 1.056 1.00 78.74 302 SER A C 1
ATOM 1925 O O . SER A 1 272 ? 12.746 20.934 1.546 1.00 79.75 302 SER A O 1
ATOM 1928 N N . ILE A 1 273 ? 11.059 20.939 0.048 1.00 83.81 303 ILE A N 1
ATOM 1929 C CA . ILE A 1 273 ? 11.629 19.853 -0.744 1.00 84.63 303 ILE A CA 1
ATOM 1930 C C . ILE A 1 273 ? 13.020 20.214 -1.224 1.00 76.45 303 ILE A C 1
ATOM 1931 O O . ILE A 1 273 ? 13.967 19.438 -1.058 1.00 83.17 303 ILE A O 1
ATOM 1936 N N . TRP A 1 274 ? 13.164 21.393 -1.836 1.00 67.62 304 TRP A N 1
ATOM 1937 C CA . TRP A 1 274 ? 14.426 21.749 -2.467 1.00 75.03 304 TRP A CA 1
ATOM 1938 C C . TRP A 1 274 ? 15.586 21.725 -1.483 1.00 78.31 304 TRP A C 1
ATOM 1939 O O . TRP A 1 274 ? 16.724 21.499 -1.897 1.00 78.86 304 TRP A O 1
ATOM 1950 N N . ASN A 1 275 ? 15.317 21.902 -0.188 1.00 77.25 305 ASN A N 1
ATOM 1951 C CA . ASN A 1 275 ? 16.343 21.677 0.826 1.00 80.84 305 ASN A CA 1
ATOM 1952 C C . ASN A 1 275 ? 16.832 20.231 0.792 1.00 89.53 305 ASN A C 1
ATOM 1953 O O . ASN A 1 275 ? 18.034 19.964 0.634 1.00 99.05 305 ASN A O 1
ATOM 1958 N N . GLU A 1 276 ? 15.901 19.283 0.947 1.00 90.74 306 GLU A N 1
ATOM 1959 C CA . GLU A 1 276 ? 16.239 17.864 0.895 1.00 97.49 306 GLU A CA 1
ATOM 1960 C C . GLU A 1 276 ? 16.966 17.518 -0.399 1.00 93.06 306 GLU A C 1
ATOM 1961 O O . GLU A 1 276 ? 17.968 16.794 -0.386 1.00 88.83 306 GLU A O 1
ATOM 1967 N N . ILE A 1 277 ? 16.493 18.061 -1.522 1.00 87.75 307 ILE A N 1
ATOM 1968 C CA . ILE A 1 277 ? 17.049 17.714 -2.828 1.00 71.37 307 ILE A CA 1
ATOM 1969 C C . ILE A 1 277 ? 18.473 18.247 -2.968 1.00 84.83 307 ILE A C 1
ATOM 1970 O O . ILE A 1 277 ? 19.391 17.521 -3.383 1.00 91.43 307 ILE A O 1
ATOM 1975 N N . PHE A 1 278 ? 18.674 19.530 -2.643 1.00 79.43 308 PHE A N 1
ATOM 1976 C CA . PHE A 1 278 ? 20.002 20.128 -2.717 1.00 76.52 308 PHE A CA 1
ATOM 1977 C C . PHE A 1 278 ? 20.987 19.386 -1.829 1.00 77.09 308 PHE A C 1
ATOM 1978 O O . PHE A 1 278 ? 22.137 19.154 -2.222 1.00 86.00 308 PHE A O 1
ATOM 1986 N N . GLN A 1 279 ? 20.558 18.996 -0.625 1.00 68.01 309 GLN A N 1
ATOM 1987 C CA . GLN A 1 279 ? 21.497 18.310 0.254 1.00 78.75 309 GLN A CA 1
ATOM 1988 C C . GLN A 1 279 ? 21.756 16.879 -0.201 1.00 96.32 309 GLN A C 1
ATOM 1989 O O . GLN A 1 279 ? 22.849 16.356 0.030 1.00 104.27 309 GLN A O 1
ATOM 1995 N N . LYS A 1 280 ? 20.792 16.234 -0.859 1.00 94.68 310 LYS A N 1
ATOM 1996 C CA . LYS A 1 280 ? 21.078 14.943 -1.479 1.00 92.99 310 LYS A CA 1
ATOM 1997 C C . LYS A 1 280 ? 22.156 15.088 -2.547 1.00 89.94 310 LYS A C 1
ATOM 1998 O O . LYS A 1 280 ? 23.126 14.315 -2.588 1.00 102.19 310 LYS A O 1
ATOM 2004 N N . VAL A 1 281 ? 22.009 16.096 -3.411 1.00 84.45 311 VAL A N 1
ATOM 2005 C CA . VAL A 1 281 ? 23.021 16.358 -4.435 1.00 82.16 311 VAL A CA 1
ATOM 2006 C C . VAL A 1 281 ? 24.383 16.597 -3.790 1.00 88.59 311 VAL A C 1
ATOM 2007 O O . VAL A 1 281 ? 25.404 16.052 -4.226 1.00 89.90 311 VAL A O 1
ATOM 2011 N N . ILE A 1 282 ? 24.413 17.404 -2.727 1.00 87.55 312 ILE A N 1
ATOM 2012 C CA . ILE A 1 282 ? 25.679 17.753 -2.086 1.00 84.13 312 ILE A CA 1
ATOM 2013 C C . ILE A 1 282 ? 26.314 16.525 -1.440 1.00 91.29 312 ILE A C 1
ATOM 2014 O O . ILE A 1 282 ? 27.525 16.285 -1.571 1.00 89.93 312 ILE A O 1
ATOM 2019 N N . ASN A 1 283 ? 25.510 15.718 -0.743 1.00 90.78 313 ASN A N 1
ATOM 2020 C CA . ASN A 1 283 ? 26.012 14.506 -0.115 1.00 94.02 313 ASN A CA 1
ATOM 2021 C C . ASN A 1 283 ? 26.491 13.487 -1.135 1.00 104.21 313 ASN A C 1
ATOM 2022 O O . ASN A 1 283 ? 27.305 12.624 -0.794 1.00 115.22 313 ASN A O 1
ATOM 2027 N N . VAL A 1 284 ? 26.001 13.560 -2.373 1.00 91.75 314 VAL A N 1
ATOM 2028 C CA . VAL A 1 284 ? 26.613 12.768 -3.436 1.00 88.99 314 VAL A CA 1
ATOM 2029 C C . VAL A 1 284 ? 28.069 13.182 -3.625 1.00 95.17 314 VAL A C 1
ATOM 2030 O O . VAL A 1 284 ? 28.980 12.345 -3.613 1.00 97.17 314 VAL A O 1
ATOM 2034 N N . ALA A 1 285 ? 28.313 14.485 -3.785 1.00 93.50 315 ALA A N 1
ATOM 2035 C CA . ALA A 1 285 ? 29.664 14.979 -4.032 1.00 96.40 315 ALA A CA 1
ATOM 2036 C C . ALA A 1 285 ? 30.571 14.887 -2.813 1.00 104.84 315 ALA A C 1
ATOM 2037 O O . ALA A 1 285 ? 31.790 15.029 -2.960 1.00 115.16 315 ALA A O 1
ATOM 2039 N N . LEU A 1 286 ? 30.016 14.664 -1.624 1.00 104.79 316 LEU A N 1
ATOM 2040 C CA . LEU A 1 286 ? 30.813 14.556 -0.405 1.00 104.19 316 LEU A CA 1
ATOM 2041 C C . LEU A 1 286 ? 31.166 13.126 -0.015 1.00 114.47 316 LEU A C 1
ATOM 2042 O O . LEU A 1 286 ? 31.896 12.930 0.963 1.00 115.12 316 LEU A O 1
ATOM 2047 N N . GLY A 1 287 ? 30.692 12.125 -0.754 1.00 120.26 317 GLY A N 1
ATOM 2048 C CA . GLY A 1 287 ? 30.901 10.747 -0.359 1.00 141.06 317 GLY A CA 1
ATOM 2049 C C . GLY A 1 287 ? 30.080 10.297 0.829 1.00 156.55 317 GLY A C 1
ATOM 2050 O O . GLY A 1 287 ? 30.266 9.165 1.295 1.00 161.10 317 GLY A O 1
ATOM 2051 N N . THR A 1 288 ? 29.186 11.144 1.333 1.00 143.52 318 THR A N 1
ATOM 2052 C CA . THR A 1 288 ? 28.314 10.810 2.455 1.00 151.94 318 THR A CA 1
ATOM 2053 C C . THR A 1 288 ? 27.073 10.090 1.926 1.00 161.47 318 THR A C 1
ATOM 2054 O O . THR A 1 288 ? 26.772 10.162 0.734 1.00 163.86 318 THR A O 1
#

Organism: African swine fever virus (strain Badajoz 1971 Vero-adapted) (NCBI:txid10498)

Solvent-accessible surface area: 13037 Å² total; per-residue (Å²): 89,86,204,36,136,35,24,61,131,73,42,126,38,50,78,94,22,71,18,151,53,1,27,140,22,0,67,68,1,0,57,49,6,24,140,34,28,14,10,181,55,145,32,62,116,0,0,19,68,25,1,116,54,50,92,10,2,17,0,0,0,0,1,0,0,0,16,6,0,2,107,85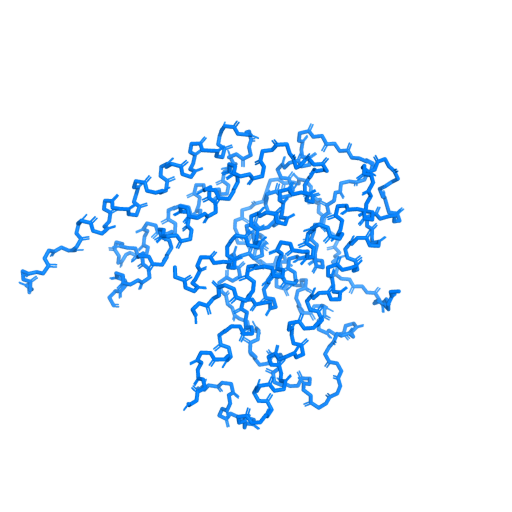,72,57,29,22,56,44,3,13,2,2,24,0,0,1,0,1,6,0,1,19,10,4,30,87,2,90,118,72,46,130,164,42,18,79,49,170,50,27,61,77,74,0,81,99,0,0,89,27,0,34,135,34,0,58,48,0,4,67,23,4,16,60,68,0,90,123,68,3,114,159,7,52,100,26,98,114,21,6,58,86,9,31,80,39,0,54,134,8,47,141,64,36,97,127,106,32,9,7,11,0,43,1,0,0,2,0,0,12,4,6,0,6,21,25,65,136,42,40,50,92,1,63,120,0,0,75,6,0,0,64,0,26,32,35,0,76,114,32,133,169,261,69,188,113,120,55,88,114,120,33,51,89,44,0,37,106,7,6,87,45,0,66,135,25,1,125,46,39,173,0,53,27,90,7,0,88,67,0,16,98,73,2,40,46,48,12,102,66,139